Protein AF-A0A820GCW6-F1 (afdb_monomer)

Nearest PDB structures (foldseek):
  2ap3-assembly1_A  TM=2.861E-01  e=2.686E+00  Staphylococcus aureus subsp. aureus MW2

pLDDT: mean 88.65, st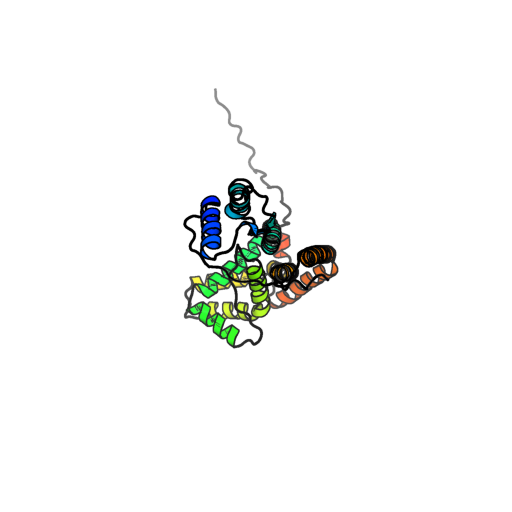d 11.49, range [42.69, 97.88]

Secondary structure (DSSP, 8-state):
-----------------S-S-HHHHHHHHHHHHHHTT--GGG--EEEE-S-HHHH-TTTSHHHHHHHHHTS--EEEE-HHHHHHHHHHHHHTT-HHHHHHHHHHHHHHHHHHT-HHHHHHHHHHHHT-SSPPPP----SS-HHHHHHHHHHHHHTHHHHHHHHHHHHH-TTS-HHHHHHHHHHHHHHSSHHHHHHHHHHHHHHHHHHHHHHHHT-TT--HHHHHHHHHHHHHHHHHHHT-HHHHHHHHHHHHHHHGGGT--TTHHHHHHT----------SS---------

Organism: NCBI:txid392033

Structure (mmCIF, N/CA/C/O backbone):
data_AF-A0A820GCW6-F1
#
_entry.id   AF-A0A820GCW6-F1
#
loop_
_atom_site.group_PDB
_atom_site.id
_atom_site.type_symbol
_atom_site.label_atom_id
_atom_site.label_alt_id
_atom_site.label_comp_id
_atom_site.label_asym_id
_atom_site.label_entity_id
_atom_site.label_seq_id
_atom_site.pdbx_PDB_ins_code
_atom_site.Cartn_x
_atom_site.Cartn_y
_atom_site.Cartn_z
_atom_site.occupancy
_atom_site.B_iso_or_equiv
_atom_site.auth_seq_id
_atom_site.auth_comp_id
_atom_site.auth_asym_id
_atom_site.auth_atom_id
_atom_site.pdbx_PDB_model_num
ATOM 1 N N . PRO A 1 1 ? -40.639 -7.421 20.959 1.00 42.69 1 PRO A N 1
ATOM 2 C CA . PRO A 1 1 ? -40.433 -6.950 19.572 1.00 42.69 1 PRO A CA 1
ATOM 3 C C . PRO A 1 1 ? -39.219 -6.018 19.513 1.00 42.69 1 PRO A C 1
ATOM 5 O O . PRO A 1 1 ? -39.324 -4.842 19.843 1.00 42.69 1 PRO A O 1
ATOM 8 N N . TRP A 1 2 ? -38.052 -6.566 19.176 1.00 51.91 2 TRP A N 1
ATOM 9 C CA . TRP A 1 2 ? -36.885 -5.753 18.853 1.00 51.91 2 TRP A CA 1
ATOM 10 C C . TRP A 1 2 ? -37.182 -5.088 17.513 1.00 51.91 2 TRP A C 1
ATOM 12 O O . TRP A 1 2 ? -37.104 -5.727 16.468 1.00 51.91 2 TRP A O 1
ATOM 22 N N . THR A 1 3 ? -37.646 -3.841 17.547 1.00 53.06 3 THR A N 1
ATOM 23 C CA . THR A 1 3 ? -37.684 -2.988 16.359 1.00 53.06 3 THR A CA 1
ATOM 24 C C . THR A 1 3 ? -36.312 -3.056 15.706 1.00 53.06 3 THR A C 1
ATOM 26 O O . THR A 1 3 ? -35.317 -2.804 16.384 1.00 53.06 3 THR A O 1
ATOM 29 N N . LEU A 1 4 ? -36.269 -3.438 14.426 1.00 61.84 4 LEU A N 1
ATOM 30 C CA . LEU A 1 4 ? -35.076 -3.359 13.588 1.00 61.84 4 LEU A CA 1
ATOM 31 C C . LEU A 1 4 ? -34.489 -1.953 13.751 1.00 61.84 4 LEU A C 1
ATOM 33 O O . LEU A 1 4 ? -35.055 -0.978 13.261 1.00 61.84 4 LEU A O 1
ATOM 37 N N . LEU A 1 5 ? -33.408 -1.846 14.524 1.00 71.81 5 LEU A N 1
ATOM 38 C CA . LEU A 1 5 ? -32.667 -0.605 14.675 1.00 71.81 5 LEU A CA 1
ATOM 39 C C . LEU A 1 5 ? -32.090 -0.279 13.301 1.00 71.81 5 LEU A C 1
ATOM 41 O O . LEU A 1 5 ? -31.233 -1.001 12.797 1.00 71.81 5 LEU A O 1
ATOM 45 N N . GLN A 1 6 ? -32.591 0.785 12.683 1.00 79.62 6 GLN A N 1
ATOM 46 C CA . GLN A 1 6 ? -32.011 1.304 11.456 1.00 79.62 6 GLN A CA 1
ATOM 47 C C . GLN A 1 6 ? -30.717 2.035 11.823 1.00 79.62 6 GLN A C 1
ATOM 49 O O . GLN A 1 6 ? -30.742 3.070 12.493 1.00 79.62 6 GLN A O 1
ATOM 54 N N . ILE A 1 7 ? -29.585 1.449 11.438 1.00 80.94 7 ILE A N 1
ATOM 55 C CA . ILE A 1 7 ? -28.260 2.034 11.641 1.00 80.94 7 ILE A CA 1
ATOM 56 C C . ILE A 1 7 ? -28.045 3.086 10.554 1.00 80.94 7 ILE A C 1
ATOM 58 O O . ILE A 1 7 ? -28.140 2.788 9.367 1.00 80.94 7 ILE A O 1
ATOM 62 N N . GLU A 1 8 ? -27.752 4.315 10.969 1.00 86.81 8 GLU A N 1
ATOM 63 C CA . GLU A 1 8 ? -27.553 5.458 10.080 1.00 86.81 8 GLU A CA 1
ATOM 64 C C . GLU A 1 8 ? -26.206 6.116 10.380 1.00 86.81 8 GLU A C 1
ATOM 66 O O . GLU A 1 8 ? -25.931 6.506 11.516 1.00 86.81 8 GLU A O 1
ATOM 71 N N . GLU A 1 9 ? -25.383 6.290 9.349 1.00 88.38 9 GLU A N 1
ATOM 72 C CA . GLU A 1 9 ? -24.131 7.042 9.430 1.00 88.38 9 GLU A CA 1
ATOM 73 C C . GLU A 1 9 ? -24.351 8.455 8.875 1.00 88.38 9 GLU A C 1
ATOM 75 O O . GLU A 1 9 ? -24.815 8.627 7.745 1.00 88.38 9 GLU A O 1
ATOM 80 N N . ARG A 1 10 ? -24.023 9.491 9.659 1.00 90.81 10 ARG A N 1
ATOM 81 C CA . ARG A 1 10 ? -24.201 10.895 9.254 1.00 90.81 10 ARG A CA 1
ATOM 82 C C . ARG A 1 10 ? -22.967 11.723 9.573 1.00 90.81 10 ARG A C 1
ATOM 84 O O . ARG A 1 10 ? -22.533 11.787 10.721 1.00 90.81 10 ARG A O 1
ATOM 91 N N . LEU A 1 11 ? -22.463 12.440 8.570 1.00 93.56 11 LEU A N 1
ATOM 92 C CA . LEU A 1 11 ? -21.435 13.456 8.780 1.00 93.56 11 LEU A CA 1
ATOM 93 C C . LEU A 1 11 ? -22.021 14.616 9.598 1.00 93.56 11 LEU A C 1
ATOM 95 O O . LEU A 1 11 ? -22.886 15.349 9.122 1.00 93.56 11 LEU A O 1
ATOM 99 N N . LEU A 1 12 ? -21.537 14.797 10.828 1.00 93.19 12 LEU A N 1
ATOM 100 C CA . LEU A 1 12 ? -22.010 15.864 11.717 1.00 93.19 12 LEU A CA 1
ATOM 101 C C . LEU A 1 12 ? -21.350 17.216 11.416 1.00 93.19 12 LEU A C 1
ATOM 103 O O . LEU A 1 12 ? -22.014 18.261 11.420 1.00 93.19 12 LEU A O 1
ATOM 107 N N . SER A 1 13 ? -20.038 17.203 11.182 1.00 94.19 13 SER A N 1
ATOM 108 C CA . SER A 1 13 ? -19.238 18.396 10.902 1.00 94.19 13 SER A CA 1
ATOM 109 C C . SER A 1 13 ? -17.821 18.038 10.472 1.00 94.19 13 SER A C 1
ATOM 111 O O . SER A 1 13 ? -17.248 17.078 10.982 1.00 94.19 13 SER A O 1
ATOM 113 N N . VAL A 1 14 ? -17.221 18.906 9.665 1.00 95.94 14 VAL A N 1
ATOM 114 C CA . VAL A 1 14 ? -15.765 19.029 9.532 1.00 95.94 14 VAL A CA 1
ATOM 115 C C . VAL A 1 14 ? -15.356 20.277 10.314 1.00 95.94 14 VAL A C 1
ATOM 117 O O . VAL A 1 14 ? -16.019 21.309 10.200 1.00 95.94 14 VAL A O 1
ATOM 120 N N . GLN A 1 15 ? -14.346 20.178 11.175 1.00 93.12 15 GLN A N 1
ATOM 121 C CA . GLN A 1 15 ? -13.864 21.290 11.999 1.00 93.12 15 GLN A CA 1
ATOM 122 C C . GLN A 1 15 ? -12.354 21.426 11.832 1.00 93.12 15 GLN A C 1
ATOM 124 O O . GLN A 1 15 ? -11.645 20.425 11.749 1.00 93.12 15 GLN A O 1
ATOM 129 N N . GLU A 1 16 ? -11.872 22.663 11.816 1.00 94.50 16 GLU A N 1
ATOM 130 C CA . GLU A 1 16 ? -10.445 22.945 11.924 1.00 94.50 16 GLU A CA 1
ATOM 131 C C . GLU A 1 16 ? -9.989 22.706 13.369 1.00 94.50 16 GLU A C 1
ATOM 133 O O . GLU A 1 16 ? -10.642 23.152 14.318 1.00 94.50 16 GLU A O 1
ATOM 138 N N . LEU A 1 17 ? -8.894 21.963 13.539 1.00 92.38 17 LEU A N 1
ATOM 139 C CA . LEU A 1 17 ? -8.356 21.664 14.861 1.00 92.38 17 LEU A CA 1
ATOM 140 C C . LEU A 1 17 ? -7.488 22.832 15.355 1.00 92.38 17 LEU A C 1
ATOM 142 O O . LEU A 1 17 ? -6.573 23.238 14.642 1.00 92.38 17 LEU A O 1
ATOM 146 N N . PRO A 1 18 ? -7.698 23.327 16.588 1.00 85.19 18 PRO A N 1
ATOM 147 C CA . PRO A 1 18 ? -6.870 24.388 17.161 1.00 85.19 18 PRO A CA 1
ATOM 148 C C . PRO A 1 18 ? -5.456 23.903 17.515 1.00 85.19 18 PRO A C 1
ATOM 150 O O . PRO A 1 18 ? -4.522 24.697 17.571 1.00 85.19 18 PRO A O 1
ATOM 153 N N . SER A 1 19 ? -5.286 22.602 17.769 1.00 92.56 19 SER A N 1
ATOM 154 C CA . SER A 1 19 ? -3.996 21.961 18.021 1.00 92.56 19 SER A CA 1
ATOM 155 C C . SER A 1 19 ? -4.099 20.442 17.794 1.00 92.56 19 SER A C 1
ATOM 157 O O . SER A 1 19 ? -5.185 19.897 17.586 1.00 92.56 19 SER A O 1
ATOM 159 N N . LYS A 1 20 ? -2.959 19.739 17.858 1.00 90.31 20 LYS A N 1
ATOM 160 C CA . LYS A 1 20 ? -2.896 18.265 17.818 1.00 90.31 20 LYS A CA 1
ATOM 161 C C . LYS A 1 20 ? -3.033 17.611 19.204 1.00 90.31 20 LYS A C 1
ATOM 163 O O . LYS A 1 20 ? -2.867 16.401 19.310 1.00 90.31 20 LYS A O 1
ATOM 168 N N . VAL A 1 21 ? -3.276 18.378 20.267 1.00 93.75 21 VAL A N 1
ATOM 169 C CA . VAL A 1 21 ? -3.346 17.872 21.646 1.00 93.75 21 VAL A CA 1
ATOM 170 C C . VAL A 1 21 ? -4.723 17.258 21.907 1.00 93.75 21 VAL A C 1
ATOM 172 O O . VAL A 1 21 ? -5.745 17.886 21.639 1.00 93.75 21 VAL A O 1
ATOM 175 N N . GLY A 1 22 ? -4.765 16.048 22.476 1.00 92.69 22 GLY A N 1
ATOM 176 C CA . GLY A 1 22 ? -6.019 15.312 22.700 1.00 92.69 22 GLY A CA 1
ATOM 177 C C . GLY A 1 22 ? -7.062 16.077 23.527 1.00 92.69 22 GLY A C 1
ATOM 178 O O . GLY A 1 22 ? -8.256 15.988 23.244 1.00 92.69 22 GLY A O 1
ATOM 179 N N . GLN A 1 23 ? -6.627 16.898 24.490 1.00 94.69 23 GLN A N 1
ATOM 180 C CA . GLN A 1 23 ? -7.516 17.752 25.285 1.00 94.69 23 GLN A CA 1
ATOM 181 C C . GLN A 1 23 ? -8.233 18.811 24.436 1.00 94.69 23 GLN A C 1
ATOM 183 O O . GLN A 1 23 ? -9.444 18.981 24.572 1.00 94.69 23 GLN A O 1
ATOM 188 N N . ASP A 1 24 ? -7.519 19.486 23.537 1.00 95.00 24 ASP A N 1
ATOM 189 C CA . ASP A 1 24 ? -8.106 20.526 22.686 1.00 95.00 24 ASP A CA 1
ATOM 190 C C . ASP A 1 24 ? -9.086 19.922 21.673 1.00 95.00 24 ASP A C 1
ATOM 192 O O . ASP A 1 24 ? -10.167 20.468 21.436 1.00 95.00 24 ASP A O 1
ATOM 196 N N . ILE A 1 25 ? -8.743 18.748 21.128 1.00 95.94 25 ILE A N 1
ATOM 197 C CA . ILE A 1 25 ? -9.620 17.979 20.238 1.00 95.94 25 ILE A CA 1
ATOM 198 C C . ILE A 1 25 ? -10.889 17.539 20.988 1.00 95.94 25 ILE A C 1
ATOM 200 O O . ILE A 1 25 ? -11.992 17.693 20.464 1.00 95.94 25 ILE A O 1
ATOM 204 N N . CYS A 1 26 ? -10.759 17.051 22.227 1.00 95.50 26 CYS A N 1
ATOM 205 C CA . CYS A 1 26 ? -11.893 16.679 23.078 1.00 95.50 26 CYS A CA 1
ATOM 206 C C . CYS A 1 26 ? -12.837 17.868 23.324 1.00 95.50 26 CYS A C 1
ATOM 208 O O . CYS A 1 26 ? -14.042 17.765 23.085 1.00 95.50 26 CYS A O 1
ATOM 210 N N . LEU A 1 27 ? -12.301 19.023 23.733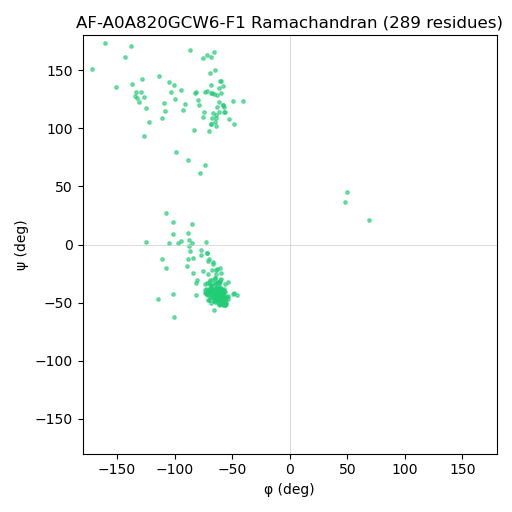 1.00 96.06 27 LEU A N 1
ATOM 211 C CA . LEU A 1 27 ? -13.109 20.220 23.984 1.00 96.06 27 LEU A CA 1
ATOM 212 C C . LEU A 1 27 ? -13.843 20.688 22.721 1.00 96.06 27 LEU A C 1
ATOM 214 O O . LEU A 1 27 ? -15.022 21.050 22.784 1.00 96.06 27 LEU A O 1
ATOM 218 N N . LEU A 1 28 ? -13.178 20.647 21.563 1.00 96.38 28 LEU A N 1
ATOM 219 C CA . LEU A 1 28 ? -13.804 20.968 20.284 1.00 96.38 28 LEU A CA 1
ATOM 220 C C . LEU A 1 28 ? -14.921 19.977 19.927 1.00 96.38 28 LEU A C 1
ATOM 222 O O . LEU A 1 28 ? -15.983 20.407 19.471 1.00 96.38 28 LEU A O 1
ATOM 226 N N . LEU A 1 29 ? -14.711 18.677 20.152 1.00 95.62 29 LEU A N 1
ATOM 227 C CA . LEU A 1 29 ? -15.706 17.632 19.913 1.00 95.62 29 LEU A CA 1
ATOM 228 C C . LEU A 1 29 ? -16.960 17.855 20.768 1.00 95.62 29 LEU A C 1
ATOM 230 O O . LEU A 1 29 ? -18.062 17.935 20.224 1.00 95.62 29 LEU A O 1
ATOM 234 N N . LEU A 1 30 ? -16.803 18.054 22.078 1.00 95.81 30 LEU A N 1
ATOM 235 C CA . LEU A 1 30 ? -17.927 18.285 22.992 1.00 95.81 30 LEU A CA 1
ATOM 236 C C . LEU A 1 30 ? -18.688 19.573 22.653 1.00 95.81 30 LEU A C 1
ATOM 238 O O . LEU A 1 30 ? -19.917 19.572 22.570 1.00 95.81 30 LEU A O 1
ATOM 242 N N . LYS A 1 31 ? -17.965 20.659 22.351 1.00 96.06 31 LYS A N 1
ATOM 243 C CA . LYS A 1 31 ? -18.564 21.923 21.897 1.00 96.06 31 LYS A CA 1
ATOM 244 C C . LYS A 1 31 ? -19.331 21.749 20.586 1.00 96.06 31 LYS A C 1
ATOM 246 O O . LYS A 1 31 ? -20.375 22.367 20.386 1.00 96.06 31 LYS A O 1
ATOM 251 N N . THR A 1 32 ? -18.828 20.914 19.683 1.00 96.25 32 THR A N 1
ATOM 252 C CA . THR A 1 32 ? -19.482 20.618 18.405 1.00 96.25 32 THR A CA 1
ATOM 253 C C . THR A 1 32 ? -20.773 19.832 18.608 1.00 96.25 32 THR A C 1
ATOM 255 O O . THR A 1 32 ? -21.795 20.216 18.040 1.00 96.25 32 THR A O 1
ATOM 258 N N . LEU A 1 33 ? -20.768 18.803 19.462 1.00 95.88 33 LEU A N 1
ATOM 259 C CA . LEU A 1 33 ? -21.980 18.061 19.829 1.00 95.88 33 LEU A CA 1
ATOM 260 C C . LEU A 1 33 ? -23.033 18.991 20.442 1.00 95.88 33 LEU A C 1
ATOM 262 O O . LEU A 1 33 ? -24.182 18.990 19.997 1.00 95.88 33 LEU A O 1
ATOM 266 N N . GLN A 1 34 ? -22.621 19.865 21.365 1.00 95.81 34 GLN A N 1
ATOM 267 C CA . GLN A 1 34 ? -23.500 20.862 21.976 1.00 95.81 34 GLN A CA 1
ATOM 268 C C . GLN A 1 34 ? -24.119 21.806 20.932 1.00 95.81 34 GLN A C 1
ATOM 270 O O . GLN A 1 34 ? -25.334 21.985 20.915 1.00 95.81 34 GLN A O 1
ATOM 275 N N . ARG A 1 35 ? -23.317 22.372 20.015 1.00 96.50 35 ARG A N 1
ATOM 276 C CA . ARG A 1 35 ? -23.813 23.241 18.924 1.00 96.50 35 ARG A CA 1
ATOM 277 C C . ARG A 1 35 ? -24.794 22.527 17.994 1.00 96.50 35 ARG A C 1
ATOM 279 O O . ARG A 1 35 ? -25.660 23.172 17.414 1.00 96.50 35 ARG A O 1
ATOM 286 N N . LYS A 1 36 ? -24.641 21.213 17.818 1.00 95.31 36 LYS A N 1
ATOM 287 C CA . LYS A 1 36 ? -25.534 20.375 17.005 1.00 95.31 36 LYS A CA 1
ATOM 288 C C . LYS A 1 36 ? -26.761 19.881 17.779 1.00 95.31 36 LYS A C 1
ATOM 290 O O . LYS A 1 36 ? -27.569 19.161 17.204 1.00 95.31 36 LYS A O 1
ATOM 295 N N . GLY A 1 37 ? -26.908 20.255 19.052 1.00 95.56 37 GLY A N 1
ATOM 296 C CA . GLY A 1 37 ? -28.016 19.816 19.902 1.00 95.56 37 GLY A CA 1
ATOM 297 C C . GLY A 1 37 ? -27.965 18.327 20.256 1.00 95.56 37 GLY A C 1
ATOM 298 O O . GLY A 1 37 ? -28.990 17.741 20.598 1.00 95.56 37 GLY A O 1
ATOM 299 N N . ILE A 1 38 ? -26.793 17.693 20.158 1.00 94.75 38 ILE A N 1
ATOM 300 C CA . ILE A 1 38 ? -26.602 16.279 20.486 1.00 94.75 38 ILE A CA 1
ATOM 301 C C . ILE A 1 38 ? -26.165 16.183 21.945 1.00 94.75 38 ILE A C 1
ATOM 303 O O . ILE A 1 38 ? -25.092 16.651 22.320 1.00 94.75 38 ILE A O 1
ATOM 307 N N . SER A 1 39 ? -27.005 15.562 22.772 1.00 95.44 39 SER A N 1
ATOM 308 C CA . SER A 1 39 ? -26.686 15.312 24.179 1.00 95.44 39 SER A CA 1
ATOM 309 C C . SER A 1 39 ? -25.550 14.294 24.312 1.00 95.44 39 SER A C 1
ATOM 311 O O . SER A 1 39 ? -25.616 13.200 23.749 1.00 95.44 39 SER A O 1
ATOM 313 N N . THR A 1 40 ? -24.542 14.635 25.113 1.00 94.62 40 THR A N 1
ATOM 314 C CA . THR A 1 40 ? -23.412 13.763 25.464 1.00 94.62 40 THR A CA 1
ATOM 315 C C . THR A 1 40 ? -23.826 12.560 26.312 1.00 94.62 40 THR A C 1
ATOM 317 O O . THR A 1 40 ? -23.104 11.569 26.345 1.00 94.62 40 THR A O 1
ATOM 320 N N . GLU A 1 41 ? -25.012 12.578 26.927 1.00 93.94 41 GLU A N 1
ATOM 321 C CA . GLU A 1 41 ? -25.576 11.415 27.634 1.00 93.94 41 GLU A CA 1
ATOM 322 C C . GLU A 1 41 ? -25.852 10.239 26.692 1.00 93.94 41 GLU A C 1
ATOM 324 O O . GLU A 1 41 ? -25.826 9.082 27.097 1.00 93.94 41 GLU A O 1
ATOM 329 N N . LYS A 1 42 ? -26.073 10.526 25.404 1.00 91.81 42 LYS A N 1
ATOM 330 C CA . LYS A 1 42 ? -26.294 9.512 24.366 1.00 91.81 42 LYS A CA 1
ATOM 331 C C . LYS A 1 42 ? -24.994 8.998 23.742 1.00 91.81 42 LYS A C 1
ATOM 333 O O . LYS A 1 42 ? -25.048 8.156 22.850 1.00 91.81 42 LYS A O 1
ATOM 338 N N . LEU A 1 43 ? -23.834 9.508 24.161 1.00 94.19 43 LEU A N 1
ATOM 339 C CA . LEU A 1 43 ? -22.544 9.052 23.651 1.00 94.19 43 LEU A CA 1
ATOM 340 C C . LEU A 1 43 ? -22.219 7.680 24.253 1.00 94.19 43 LEU A C 1
ATOM 342 O O . LEU A 1 43 ? -22.031 7.570 25.458 1.00 94.19 43 LEU A O 1
ATOM 346 N N . VAL A 1 44 ? -22.171 6.630 23.440 1.00 93.00 44 VAL A N 1
ATOM 347 C CA . VAL A 1 44 ? -21.933 5.259 23.937 1.00 93.00 44 VAL A CA 1
ATOM 348 C C . VAL A 1 44 ? -20.490 4.824 23.708 1.00 93.00 44 VAL A C 1
ATOM 350 O O . VAL A 1 44 ? -19.863 4.242 24.590 1.00 93.00 44 VAL A O 1
ATOM 353 N N . ALA A 1 45 ? -19.960 5.135 22.529 1.00 93.94 45 ALA A N 1
ATOM 354 C CA . ALA A 1 45 ? -18.634 4.732 22.105 1.00 93.94 45 ALA A CA 1
ATOM 355 C C . ALA A 1 45 ? -17.957 5.838 21.291 1.00 93.94 45 ALA A C 1
ATOM 357 O O . ALA A 1 45 ? -18.608 6.745 20.767 1.00 93.94 45 ALA A O 1
ATOM 358 N N . GLN A 1 46 ? -16.641 5.727 21.186 1.00 93.56 46 GLN A N 1
ATOM 359 C CA . GLN A 1 46 ? -15.756 6.595 20.430 1.00 93.56 46 GLN A CA 1
ATOM 360 C C . GLN A 1 46 ? -14.793 5.730 19.614 1.00 93.56 46 GLN A C 1
ATOM 362 O O . GLN A 1 46 ? -14.192 4.796 20.144 1.00 93.56 46 GLN A O 1
ATOM 367 N N . CYS A 1 47 ? -14.656 6.034 18.324 1.00 91.88 47 CYS A N 1
ATOM 368 C CA . CYS A 1 47 ? -13.858 5.233 17.400 1.00 91.88 47 CYS A CA 1
ATOM 369 C C . CYS A 1 47 ? -12.821 6.115 16.707 1.00 91.88 47 CYS A C 1
ATOM 371 O O . CYS A 1 47 ? -13.198 7.033 15.976 1.00 91.88 47 CYS A O 1
ATOM 373 N N . TYR A 1 48 ? -11.533 5.836 16.918 1.00 90.44 48 TYR A N 1
ATOM 374 C CA . TYR A 1 48 ? -10.429 6.616 16.352 1.00 90.44 48 TYR A CA 1
ATOM 375 C C . TYR A 1 48 ? -9.299 5.722 15.834 1.00 90.44 48 TYR A C 1
ATOM 377 O O . TYR A 1 48 ? -9.281 4.510 16.066 1.00 90.44 48 TYR A O 1
ATOM 385 N N . ASP A 1 49 ? -8.341 6.323 15.126 1.00 86.25 49 ASP A N 1
ATOM 386 C CA . ASP A 1 49 ? -7.044 5.685 14.920 1.00 86.25 49 ASP A CA 1
ATOM 387 C C . ASP A 1 49 ? -6.278 5.536 16.249 1.00 86.25 49 ASP A C 1
ATOM 389 O O . ASP A 1 49 ? -6.613 6.132 17.277 1.00 86.25 49 ASP A O 1
ATOM 393 N N . ASN A 1 50 ? -5.235 4.709 16.226 1.00 85.19 50 ASN A N 1
ATOM 394 C CA . ASN A 1 50 ? -4.403 4.449 17.398 1.00 85.19 50 ASN A CA 1
ATOM 395 C C . ASN A 1 50 ? -3.289 5.489 17.578 1.00 85.19 50 ASN A C 1
ATOM 397 O O . ASN A 1 50 ? -2.333 5.248 18.319 1.00 85.19 50 ASN A O 1
ATOM 401 N N . ALA A 1 51 ? -3.396 6.660 16.937 1.00 88.25 51 ALA A N 1
ATOM 402 C CA . ALA A 1 51 ? -2.426 7.718 17.152 1.00 88.25 51 ALA A CA 1
ATOM 403 C C . ALA A 1 51 ? -2.438 8.133 18.635 1.00 88.25 51 ALA A C 1
ATOM 405 O O . ALA A 1 51 ? -3.517 8.257 19.225 1.00 88.25 51 ALA A O 1
ATOM 406 N N . PRO A 1 52 ? -1.278 8.427 19.253 1.00 90.50 52 PRO A N 1
ATOM 407 C CA . PRO A 1 52 ? -1.202 8.748 20.682 1.00 90.50 52 PRO A CA 1
ATOM 408 C C . PRO A 1 52 ? -2.134 9.884 21.129 1.00 90.50 52 PRO A C 1
ATOM 410 O O . PRO A 1 52 ? -2.647 9.871 22.247 1.00 90.50 52 PRO A O 1
ATOM 413 N N . ASN A 1 53 ? -2.388 10.850 20.245 1.00 93.31 53 ASN A N 1
ATOM 414 C CA . ASN A 1 53 ? -3.265 11.986 20.526 1.00 93.31 53 ASN A CA 1
ATOM 415 C C . ASN A 1 53 ? -4.755 11.620 20.501 1.00 93.31 53 ASN A C 1
ATOM 417 O O . ASN A 1 53 ? -5.547 12.312 21.132 1.00 93.31 53 ASN A O 1
ATOM 421 N N . MET A 1 54 ? -5.139 10.540 19.817 1.00 93.12 54 MET A N 1
ATOM 422 C CA . MET A 1 54 ? -6.520 10.065 19.715 1.00 93.12 54 MET A CA 1
ATOM 423 C C . MET A 1 54 ? -6.759 8.901 20.683 1.00 93.12 54 MET A C 1
ATOM 425 O O . MET A 1 54 ? -7.515 9.033 21.646 1.00 93.12 54 MET A O 1
ATOM 429 N N . GLY A 1 55 ? -6.034 7.802 20.471 1.00 91.12 55 GLY A N 1
ATOM 430 C CA . GLY A 1 55 ? -6.124 6.540 21.203 1.00 91.12 55 GLY A CA 1
ATOM 431 C C . GLY A 1 55 ? -5.234 6.443 22.447 1.00 91.12 55 GLY A C 1
ATOM 432 O O . GLY A 1 55 ? -5.094 5.364 23.011 1.00 91.12 55 GLY A O 1
ATOM 433 N N . GLY A 1 56 ? -4.600 7.521 22.914 1.00 92.94 56 GLY A N 1
ATOM 434 C CA . GLY A 1 56 ? -3.774 7.485 24.129 1.00 92.94 56 GLY A CA 1
ATOM 435 C C . GLY A 1 56 ? -4.591 7.362 25.423 1.00 92.94 56 GLY A C 1
ATOM 436 O O . GLY A 1 56 ? -5.514 8.140 25.651 1.00 92.94 56 GLY A O 1
ATOM 437 N N . ILE A 1 57 ? -4.201 6.447 26.318 1.00 92.31 57 ILE A N 1
ATOM 438 C CA . ILE A 1 57 ? -4.927 6.150 27.575 1.00 92.31 57 ILE A CA 1
ATOM 439 C C . ILE A 1 57 ? -4.838 7.245 28.654 1.00 92.31 57 ILE A C 1
ATOM 441 O O . ILE A 1 57 ? -5.587 7.217 29.624 1.00 92.31 57 ILE A O 1
ATOM 445 N N . HIS A 1 58 ? -3.919 8.206 28.511 1.00 90.38 58 HIS A N 1
ATOM 446 C CA . HIS A 1 58 ? -3.705 9.266 29.509 1.00 90.38 58 HIS A CA 1
ATOM 447 C C . HIS A 1 58 ? -4.066 10.659 28.995 1.00 90.38 58 HIS A C 1
ATOM 449 O O . HIS A 1 58 ? -4.718 11.431 29.691 1.00 90.38 58 HIS A O 1
ATOM 455 N N . LYS A 1 59 ? -3.604 10.997 27.787 1.00 93.25 59 LYS A N 1
ATOM 456 C CA . LYS A 1 59 ? -3.740 12.336 27.183 1.00 93.25 59 LYS A CA 1
ATOM 457 C C . LYS A 1 59 ? -4.407 12.312 25.806 1.00 93.25 59 LYS A C 1
ATOM 459 O O . LYS A 1 59 ? -4.489 13.352 25.156 1.00 93.25 59 LYS A O 1
ATOM 464 N N . GLY A 1 60 ? -4.824 11.133 25.346 1.00 94.50 60 GLY A N 1
ATOM 465 C CA . GLY A 1 60 ? -5.541 11.002 2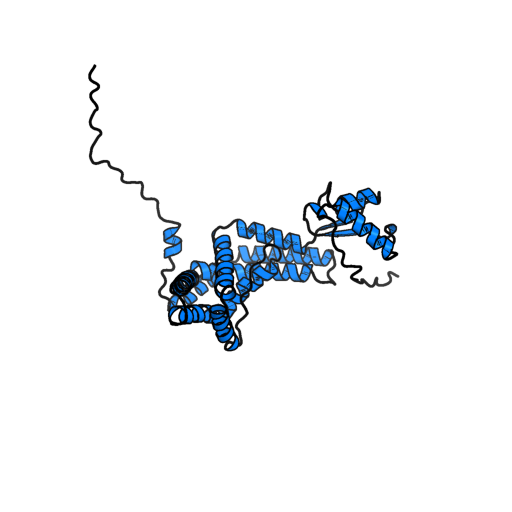4.088 1.00 94.50 60 GLY A CA 1
ATOM 466 C C . GLY A 1 60 ? -6.986 11.464 24.229 1.00 94.50 60 GLY A C 1
ATOM 467 O O . GLY A 1 60 ? -7.525 11.497 25.339 1.00 94.50 60 GLY A O 1
ATOM 468 N N . VAL A 1 61 ? -7.627 11.773 23.100 1.00 95.62 61 VAL A N 1
ATOM 469 C CA . VAL A 1 61 ? -9.061 12.101 23.045 1.00 95.62 61 VAL A CA 1
ATOM 470 C C . VAL A 1 61 ? -9.883 11.071 23.812 1.00 95.62 61 VAL A C 1
ATOM 472 O O . VAL A 1 61 ? -10.739 11.471 24.598 1.00 95.62 61 VAL A O 1
ATOM 475 N N . GLN A 1 62 ? -9.565 9.776 23.674 1.00 95.00 62 GLN A N 1
ATOM 476 C CA . GLN A 1 62 ? -10.322 8.727 24.354 1.00 95.00 62 GLN A CA 1
ATOM 477 C C . GLN A 1 62 ? -10.379 8.891 25.878 1.00 95.00 62 GLN A C 1
ATOM 479 O O . GLN A 1 62 ? -11.449 8.792 26.482 1.00 95.00 62 GLN A O 1
ATOM 484 N N . ALA A 1 63 ? -9.243 9.215 26.496 1.00 95.06 63 ALA A N 1
ATOM 485 C CA . ALA A 1 63 ? -9.138 9.424 27.930 1.00 95.06 63 ALA A CA 1
ATOM 486 C C . ALA A 1 63 ? -9.776 10.759 28.325 1.00 95.06 63 ALA A C 1
ATOM 488 O O . ALA A 1 63 ? -10.505 10.838 29.311 1.00 95.06 63 ALA A O 1
ATOM 489 N N . CYS A 1 64 ? -9.545 11.808 27.530 1.00 96.00 64 CYS A N 1
ATOM 490 C CA . CYS A 1 64 ? -10.095 13.133 27.787 1.00 96.00 64 CYS A CA 1
ATOM 491 C C . CYS A 1 64 ? -11.629 13.144 27.765 1.00 96.00 64 CYS A C 1
ATOM 493 O O . CYS A 1 64 ? -12.222 13.773 28.635 1.00 96.00 64 CYS A O 1
ATOM 495 N N . VAL A 1 65 ? -12.273 12.466 26.810 1.00 96.50 65 VAL A N 1
ATOM 496 C CA . VAL A 1 65 ? -13.742 12.396 26.712 1.00 96.50 65 VAL A CA 1
ATOM 497 C C . VAL A 1 65 ? -14.327 11.659 27.917 1.00 96.50 65 VAL A C 1
ATOM 499 O O . VAL A 1 65 ? -15.211 12.195 28.583 1.00 96.50 65 VAL A O 1
ATOM 502 N N . THR A 1 66 ? -13.794 10.477 28.242 1.00 95.19 66 THR A N 1
ATOM 503 C CA . THR A 1 66 ? -14.230 9.678 29.400 1.00 95.19 66 THR A CA 1
ATOM 504 C C . THR A 1 66 ? -14.092 10.453 30.713 1.00 95.19 66 THR A C 1
ATOM 506 O O . THR A 1 66 ? -15.030 10.502 31.509 1.00 95.19 66 THR A O 1
ATOM 509 N N . ASN A 1 67 ? -12.957 11.131 30.913 1.00 95.75 67 ASN A N 1
ATOM 510 C CA . ASN A 1 67 ? -12.711 11.930 32.114 1.00 95.75 67 ASN A CA 1
ATOM 511 C C . ASN A 1 67 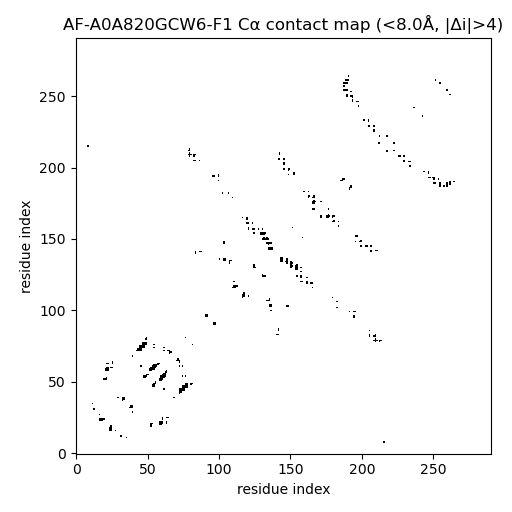? -13.619 13.166 32.186 1.00 95.75 67 ASN A C 1
ATOM 513 O O . ASN A 1 67 ? -14.143 13.476 33.251 1.00 95.75 67 ASN A O 1
ATOM 517 N N . HIS A 1 68 ? -13.824 13.872 31.068 1.00 95.56 68 HIS A N 1
ATOM 518 C CA . HIS A 1 68 ? -14.645 15.086 31.043 1.00 95.56 68 HIS A CA 1
ATOM 519 C C . HIS A 1 68 ? -16.129 14.794 31.293 1.00 95.56 68 HIS A C 1
ATOM 521 O O . HIS A 1 68 ? -16.814 15.594 31.922 1.00 95.56 68 HIS A O 1
ATOM 527 N N . LEU A 1 69 ? -16.625 13.651 30.811 1.00 95.38 69 LEU A N 1
ATOM 528 C CA . LEU A 1 69 ? -18.012 13.228 31.009 1.00 95.38 69 LEU A CA 1
ATOM 529 C C . LEU A 1 69 ? -18.234 12.462 32.320 1.00 95.38 69 LEU A C 1
ATOM 531 O O . LEU A 1 69 ? -19.377 12.140 32.633 1.00 95.38 69 LEU A O 1
ATOM 535 N N . ASN A 1 70 ? -17.167 12.161 33.072 1.00 95.06 70 ASN A N 1
ATOM 536 C CA . ASN A 1 70 ? -17.210 11.348 34.290 1.00 95.06 70 ASN A CA 1
ATOM 537 C C . ASN A 1 70 ? -18.003 10.034 34.106 1.00 95.06 70 ASN A C 1
ATOM 539 O O . ASN A 1 70 ? -18.747 9.594 34.984 1.00 95.06 70 ASN A O 1
ATOM 543 N N . ARG A 1 71 ? -17.879 9.437 32.917 1.00 94.56 71 ARG A N 1
ATOM 544 C CA . ARG A 1 71 ? -18.576 8.222 32.491 1.00 94.56 71 ARG A CA 1
ATOM 545 C C . ARG A 1 71 ? -17.707 7.493 31.485 1.00 94.56 71 ARG A C 1
ATOM 547 O O . ARG A 1 71 ? -17.171 8.114 30.571 1.00 94.56 71 ARG A O 1
ATOM 554 N N . GLU A 1 72 ? -17.601 6.178 31.632 1.00 92.69 72 GLU A N 1
ATOM 555 C CA . GLU A 1 72 ? -16.854 5.354 30.688 1.00 92.69 72 GLU A CA 1
ATOM 556 C C . GLU A 1 72 ? -17.494 5.408 29.294 1.00 92.69 72 GLU A C 1
ATOM 558 O O . GLU A 1 72 ? -18.653 5.026 29.108 1.00 92.69 72 GLU A O 1
ATOM 563 N N . ILE A 1 73 ? -16.734 5.913 28.318 1.00 95.88 73 ILE A N 1
ATOM 564 C CA . ILE A 1 73 ? -17.098 5.911 26.901 1.00 95.88 73 ILE A CA 1
ATOM 565 C C . ILE A 1 73 ? -16.207 4.896 26.195 1.00 95.88 73 ILE A C 1
ATOM 567 O O . ILE A 1 73 ? -14.990 5.087 26.107 1.00 95.88 73 ILE A O 1
ATOM 571 N N . LEU A 1 74 ? -16.818 3.830 25.675 1.00 93.81 74 LEU A N 1
ATOM 572 C CA . LEU A 1 74 ? -16.096 2.714 25.066 1.00 93.81 74 LEU A CA 1
ATOM 573 C C . LEU A 1 74 ? -15.229 3.199 23.905 1.00 93.81 74 LEU A C 1
ATOM 575 O O . LEU A 1 74 ? -15.745 3.742 22.930 1.00 93.81 74 LEU A O 1
ATOM 579 N N . HIS A 1 75 ? -13.920 2.988 23.992 1.00 92.69 75 HIS A N 1
ATOM 580 C CA . HIS A 1 75 ? -13.011 3.269 22.890 1.00 92.69 75 HIS A CA 1
ATOM 581 C C . HIS A 1 75 ? -12.846 2.033 22.005 1.00 92.69 75 HIS A C 1
ATOM 583 O O . HIS A 1 75 ? -12.393 0.986 22.466 1.00 92.69 75 HIS A O 1
ATOM 589 N N . ILE A 1 76 ? -13.196 2.170 20.727 1.00 91.00 76 ILE A N 1
ATOM 590 C CA . ILE A 1 76 ? -13.050 1.122 19.718 1.00 91.00 76 ILE A CA 1
ATOM 591 C C . ILE A 1 76 ? -11.955 1.564 18.738 1.00 91.00 76 ILE A C 1
ATOM 593 O O . ILE A 1 76 ? -12.172 2.495 17.958 1.00 91.00 76 ILE A O 1
ATOM 597 N N . PRO A 1 77 ? -10.772 0.930 18.748 1.00 89.50 77 PRO A N 1
ATOM 598 C CA . PRO A 1 77 ? -9.699 1.306 17.840 1.00 89.50 77 PRO A CA 1
ATOM 599 C C . PRO A 1 77 ? -10.052 0.943 16.394 1.00 89.50 77 PRO A C 1
ATOM 601 O O . PRO A 1 77 ? -10.712 -0.063 16.124 1.00 89.50 77 PRO A O 1
ATOM 604 N N . CYS A 1 78 ? -9.570 1.737 15.443 1.00 89.50 78 CYS A N 1
ATOM 605 C CA . CYS A 1 78 ? -9.801 1.503 14.023 1.00 89.50 78 CYS A CA 1
ATOM 606 C C . CYS A 1 78 ? -9.151 0.187 13.554 1.00 89.50 78 CYS A C 1
ATOM 608 O O . CYS A 1 78 ? -7.929 0.092 13.414 1.00 89.50 78 CYS A O 1
ATOM 610 N N . GLY A 1 79 ? -9.980 -0.821 13.259 1.00 88.31 79 GLY A N 1
ATOM 611 C CA . GLY A 1 79 ? -9.526 -2.128 12.773 1.00 88.31 79 GLY A CA 1
ATOM 612 C C . GLY A 1 79 ? -8.725 -2.035 11.473 1.00 88.31 79 GLY A C 1
ATOM 613 O O . GLY A 1 79 ? -7.678 -2.665 11.362 1.00 88.31 79 GLY A O 1
ATOM 614 N N . ALA A 1 80 ? -9.165 -1.191 10.535 1.00 88.31 80 ALA A N 1
ATOM 615 C CA . ALA A 1 80 ? -8.478 -0.960 9.262 1.00 88.31 80 ALA A CA 1
ATOM 616 C C . ALA A 1 80 ? -7.095 -0.304 9.436 1.00 88.31 80 ALA A C 1
ATOM 618 O O . ALA A 1 80 ? -6.164 -0.574 8.682 1.00 88.31 80 ALA A O 1
ATOM 619 N N . HIS A 1 81 ? -6.937 0.564 10.439 1.00 86.56 81 HIS A N 1
ATOM 620 C CA . HIS A 1 81 ? -5.634 1.145 10.755 1.00 86.56 81 HIS A CA 1
ATOM 621 C C . HIS A 1 81 ? -4.707 0.100 11.387 1.00 86.56 81 HIS A C 1
ATOM 623 O O . HIS A 1 81 ? -3.549 -0.009 10.998 1.00 86.56 81 HIS A O 1
ATOM 629 N N . ASN A 1 82 ? -5.230 -0.728 12.295 1.00 88.19 82 ASN A N 1
ATOM 630 C CA . ASN A 1 82 ? -4.461 -1.801 12.927 1.00 88.19 82 ASN A CA 1
ATOM 631 C C . ASN A 1 82 ? -4.007 -2.873 11.935 1.00 88.19 82 ASN A C 1
ATOM 633 O O . ASN A 1 82 ? -2.866 -3.325 12.017 1.00 88.19 82 ASN A O 1
ATOM 637 N N . SER A 1 83 ? -4.871 -3.272 10.996 1.00 88.12 83 SER A N 1
ATOM 638 C CA . SER A 1 83 ? -4.486 -4.205 9.935 1.00 88.12 83 SER A CA 1
ATOM 639 C C . SER A 1 83 ? -3.372 -3.618 9.074 1.00 88.12 83 SER A C 1
ATOM 641 O O . SER A 1 83 ? -2.393 -4.309 8.812 1.00 88.12 83 SER A O 1
ATOM 643 N N . ASN A 1 84 ? -3.468 -2.339 8.700 1.00 86.69 84 ASN A N 1
ATOM 644 C CA . ASN A 1 84 ? -2.426 -1.670 7.924 1.00 86.69 84 ASN A CA 1
ATOM 645 C C . ASN A 1 84 ? -1.090 -1.611 8.681 1.00 86.69 84 ASN A C 1
ATOM 647 O O . ASN A 1 84 ? -0.074 -2.004 8.113 1.00 86.69 84 ASN A O 1
ATOM 651 N N . LEU A 1 85 ? -1.094 -1.212 9.960 1.00 86.69 85 LEU A N 1
ATOM 652 C CA . LEU A 1 85 ? 0.115 -1.182 10.795 1.00 86.69 85 LEU A CA 1
ATOM 653 C C . LEU A 1 85 ? 0.773 -2.562 10.901 1.00 86.69 85 LEU A C 1
ATOM 655 O O . LEU A 1 85 ? 1.990 -2.679 10.810 1.00 86.69 85 LEU A O 1
ATOM 659 N N . ALA A 1 86 ? -0.017 -3.626 11.070 1.00 89.06 86 ALA A N 1
ATOM 660 C CA . ALA A 1 86 ? 0.522 -4.982 11.147 1.00 89.06 86 ALA A CA 1
ATOM 661 C C . ALA A 1 86 ? 1.264 -5.387 9.861 1.00 89.06 86 ALA A C 1
ATOM 663 O O . ALA A 1 86 ? 2.311 -6.030 9.932 1.00 89.06 86 ALA A O 1
ATOM 664 N N . VAL A 1 87 ? 0.742 -5.004 8.690 1.00 88.12 87 VAL A N 1
ATOM 665 C CA . VAL A 1 87 ? 1.389 -5.295 7.403 1.00 88.12 87 VAL A CA 1
ATOM 666 C C . VAL A 1 87 ? 2.624 -4.425 7.191 1.00 88.12 87 VAL A C 1
ATOM 668 O O . VAL A 1 87 ? 3.650 -4.939 6.751 1.00 88.12 87 VAL A O 1
ATOM 671 N N . GLU A 1 88 ? 2.554 -3.142 7.544 1.00 86.75 88 GLU A N 1
ATOM 672 C CA . GLU A 1 88 ? 3.698 -2.230 7.498 1.00 86.75 88 GLU A CA 1
ATOM 673 C C . GLU A 1 88 ? 4.858 -2.769 8.345 1.00 86.75 88 GLU A C 1
ATOM 675 O O . GLU A 1 88 ? 5.962 -2.953 7.829 1.00 86.75 88 GLU A O 1
ATOM 680 N N . TYR A 1 89 ? 4.588 -3.135 9.605 1.00 88.94 89 TYR A N 1
ATOM 681 C CA . TYR A 1 89 ? 5.587 -3.729 10.492 1.00 88.94 89 TYR A CA 1
ATOM 682 C C . TYR A 1 89 ? 6.173 -5.025 9.932 1.00 88.94 89 TYR A C 1
ATOM 684 O O . TYR A 1 89 ? 7.375 -5.244 10.049 1.00 88.94 89 TYR A O 1
ATOM 692 N N . ALA A 1 90 ? 5.362 -5.868 9.290 1.00 88.38 90 ALA A N 1
ATOM 693 C CA . ALA A 1 90 ? 5.860 -7.084 8.656 1.00 88.38 90 ALA A CA 1
ATOM 694 C C . ALA A 1 90 ? 6.786 -6.788 7.461 1.00 88.38 90 ALA A C 1
ATOM 696 O O . ALA A 1 90 ? 7.791 -7.475 7.284 1.00 88.38 90 ALA A O 1
ATOM 697 N N . CYS A 1 91 ? 6.481 -5.765 6.658 1.00 85.69 91 CYS A N 1
ATOM 698 C CA . CYS A 1 91 ? 7.283 -5.407 5.486 1.00 85.69 91 CYS A CA 1
ATOM 699 C C . CYS A 1 91 ? 8.647 -4.830 5.876 1.00 85.69 91 CYS A C 1
ATOM 701 O O . CYS A 1 91 ? 9.654 -5.190 5.272 1.00 85.69 91 CYS A O 1
ATOM 703 N N . VAL A 1 92 ? 8.708 -3.990 6.915 1.00 86.50 92 VAL A N 1
ATOM 704 C CA . VAL A 1 92 ? 9.980 -3.405 7.381 1.00 86.50 92 VAL A CA 1
ATOM 705 C C . VAL A 1 92 ? 10.897 -4.417 8.079 1.00 86.50 92 VAL A C 1
ATOM 707 O O . VAL A 1 92 ? 12.049 -4.103 8.368 1.00 86.50 92 VAL A O 1
ATOM 710 N N . CYS A 1 93 ? 10.430 -5.644 8.330 1.00 89.31 93 CYS A N 1
ATOM 711 C CA . CYS A 1 93 ? 11.272 -6.729 8.834 1.00 89.31 93 CYS A CA 1
ATOM 712 C C . CYS A 1 93 ? 12.169 -7.375 7.761 1.00 89.31 93 CYS A C 1
ATOM 714 O O . CYS A 1 93 ? 13.027 -8.178 8.125 1.00 89.31 93 CYS A O 1
ATOM 716 N N . SER A 1 94 ? 12.003 -7.061 6.470 1.00 90.00 94 SER A N 1
ATOM 717 C CA . SER A 1 94 ? 12.872 -7.572 5.399 1.00 90.00 94 SER A CA 1
ATOM 718 C C . SER A 1 94 ? 13.395 -6.444 4.515 1.00 90.00 94 SER A C 1
ATOM 720 O O . SER A 1 94 ? 12.656 -5.585 4.030 1.00 90.00 94 SER A O 1
ATOM 722 N N . ILE A 1 95 ? 14.711 -6.464 4.299 1.00 90.00 95 ILE A N 1
ATOM 723 C CA . ILE A 1 95 ? 15.411 -5.451 3.510 1.00 90.00 95 ILE A CA 1
ATOM 724 C C . ILE A 1 95 ? 15.024 -5.526 2.031 1.00 90.00 95 ILE A C 1
ATOM 726 O O . ILE A 1 95 ? 14.970 -4.505 1.352 1.00 90.00 95 ILE A O 1
ATOM 730 N N . GLU A 1 96 ? 14.699 -6.718 1.538 1.00 90.94 96 GLU A N 1
ATOM 731 C CA . GLU A 1 96 ? 14.229 -6.965 0.179 1.00 90.94 96 GLU A CA 1
ATOM 732 C C . GLU A 1 96 ? 12.912 -6.230 -0.088 1.00 90.94 96 GLU A C 1
ATOM 734 O O . GLU A 1 96 ? 12.784 -5.560 -1.113 1.00 90.94 96 GLU A O 1
ATOM 739 N N . TYR A 1 97 ? 11.964 -6.270 0.855 1.00 90.00 97 TYR A N 1
ATOM 740 C CA . TYR A 1 97 ? 10.707 -5.532 0.717 1.00 90.00 97 TYR A CA 1
ATOM 741 C C . TYR A 1 97 ? 10.886 -4.030 0.891 1.00 90.00 97 TYR A C 1
ATOM 743 O O . TYR A 1 97 ? 10.277 -3.268 0.143 1.00 90.00 97 TYR A O 1
ATOM 751 N N . ILE A 1 98 ? 11.750 -3.585 1.810 1.00 91.38 98 ILE A N 1
ATOM 752 C CA . ILE A 1 98 ? 12.105 -2.161 1.912 1.00 91.38 98 ILE A CA 1
ATOM 753 C C . ILE A 1 98 ? 12.647 -1.663 0.565 1.00 91.38 98 ILE A C 1
ATOM 755 O O . ILE A 1 98 ? 12.171 -0.656 0.042 1.00 91.38 98 ILE A O 1
ATOM 759 N N . ASN A 1 99 ? 13.581 -2.403 -0.039 1.00 93.19 99 ASN A N 1
ATOM 760 C CA . ASN A 1 99 ? 14.147 -2.072 -1.344 1.00 93.19 99 ASN A CA 1
ATOM 761 C C . ASN A 1 99 ? 13.089 -2.076 -2.453 1.00 93.19 99 ASN A C 1
ATOM 763 O O . ASN A 1 99 ? 13.113 -1.188 -3.305 1.00 93.19 99 ASN A O 1
ATOM 767 N N . LEU A 1 100 ? 12.150 -3.029 -2.438 1.00 94.25 100 LEU A N 1
ATOM 768 C CA . LEU A 1 100 ? 11.037 -3.063 -3.386 1.00 94.25 100 LEU A CA 1
ATOM 769 C C . LEU A 1 100 ? 10.186 -1.790 -3.290 1.00 94.25 100 LEU A C 1
ATOM 771 O O . LEU A 1 100 ? 9.947 -1.138 -4.304 1.00 94.25 100 LEU A O 1
ATOM 775 N N . PHE A 1 101 ? 9.746 -1.408 -2.089 1.00 93.06 101 PHE A N 1
ATOM 776 C CA . PHE A 1 101 ? 8.928 -0.206 -1.906 1.00 93.06 101 PHE A CA 1
ATOM 777 C C . PHE A 1 101 ? 9.697 1.067 -2.281 1.00 93.06 101 PHE A C 1
ATOM 779 O O . PHE A 1 101 ? 9.169 1.926 -2.988 1.00 93.06 101 PHE A O 1
ATOM 786 N N . MET A 1 102 ? 10.973 1.173 -1.907 1.00 94.38 102 MET A N 1
ATOM 787 C CA . MET A 1 102 ? 11.809 2.291 -2.353 1.00 94.38 102 MET A CA 1
ATOM 788 C C . MET A 1 102 ? 11.906 2.353 -3.881 1.00 94.38 102 MET A C 1
ATOM 790 O O . MET A 1 102 ? 11.760 3.432 -4.452 1.00 94.38 102 MET A O 1
ATOM 794 N N . LEU A 1 103 ? 12.070 1.211 -4.554 1.00 96.69 103 LEU A N 1
ATOM 795 C CA . LEU A 1 103 ? 12.121 1.136 -6.013 1.00 96.69 103 LEU A CA 1
ATOM 796 C C . LEU A 1 103 ? 10.797 1.564 -6.670 1.00 96.69 103 LEU A C 1
ATOM 798 O O . LEU A 1 103 ? 10.816 2.299 -7.657 1.00 96.69 103 LEU A O 1
ATOM 802 N N . LEU A 1 104 ? 9.651 1.158 -6.115 1.00 96.69 104 LEU A N 1
ATOM 803 C CA . LEU A 1 104 ? 8.329 1.597 -6.581 1.00 96.69 104 LEU A CA 1
ATOM 804 C C . LEU A 1 104 ? 8.156 3.118 -6.449 1.00 96.69 104 LEU A C 1
ATOM 806 O O . LEU A 1 104 ? 7.643 3.774 -7.358 1.00 96.69 104 LEU A O 1
ATOM 810 N N . GLN A 1 105 ? 8.637 3.706 -5.351 1.00 96.19 105 GLN A N 1
ATOM 811 C CA . GLN A 1 105 ? 8.598 5.156 -5.166 1.00 96.19 105 GLN A CA 1
ATOM 812 C C . GLN A 1 105 ? 9.576 5.888 -6.099 1.00 96.19 105 GLN A C 1
ATOM 814 O O . GLN A 1 105 ? 9.228 6.938 -6.644 1.00 96.19 105 GLN A O 1
ATOM 819 N N . GLU A 1 106 ? 10.778 5.344 -6.319 1.00 96.94 106 GLU A N 1
ATOM 820 C CA . GLU A 1 106 ? 11.739 5.857 -7.306 1.00 96.94 106 GLU A CA 1
ATOM 821 C C . GLU A 1 106 ? 11.128 5.867 -8.714 1.00 96.94 106 GLU A C 1
ATOM 823 O O . GLU A 1 106 ? 11.237 6.874 -9.414 1.00 96.94 106 GLU A O 1
ATOM 828 N N . LEU A 1 107 ? 10.436 4.791 -9.104 1.00 97.88 107 LEU A N 1
ATOM 829 C CA . LEU A 1 107 ? 9.720 4.685 -10.376 1.00 97.88 107 LEU A CA 1
ATOM 830 C C . LEU A 1 107 ? 8.652 5.776 -10.517 1.00 97.88 107 LEU A C 1
ATOM 832 O O . LEU A 1 107 ? 8.624 6.496 -11.518 1.00 97.88 107 LEU A O 1
ATOM 836 N N . TYR A 1 108 ? 7.790 5.920 -9.507 1.00 96.94 108 TYR A N 1
ATOM 837 C CA . TYR A 1 108 ? 6.749 6.944 -9.505 1.00 96.94 108 TYR A CA 1
ATOM 838 C C . TYR A 1 108 ? 7.351 8.349 -9.643 1.00 96.94 108 TYR A C 1
ATOM 840 O O . TYR A 1 108 ? 6.930 9.133 -10.498 1.00 96.94 108 TYR A O 1
ATOM 848 N N . ASN A 1 109 ? 8.372 8.663 -8.843 1.00 96.94 109 ASN A N 1
ATOM 849 C CA . ASN A 1 109 ? 9.048 9.959 -8.871 1.00 96.94 109 ASN A CA 1
ATOM 850 C C . ASN A 1 109 ? 9.732 10.209 -10.221 1.00 96.94 109 ASN A C 1
ATOM 852 O O . ASN A 1 109 ? 9.668 11.318 -10.752 1.00 96.94 109 ASN A O 1
ATOM 856 N N . TYR A 1 110 ? 10.356 9.186 -10.808 1.00 97.25 110 TYR A N 1
ATOM 857 C CA . TYR A 1 110 ? 11.005 9.294 -12.109 1.00 97.25 110 TYR A CA 1
ATOM 858 C C . TYR A 1 110 ? 10.022 9.795 -13.171 1.00 97.25 110 TYR A C 1
ATOM 860 O O . TYR A 1 110 ? 10.278 10.815 -13.817 1.00 97.25 110 TYR A O 1
ATOM 868 N N . PHE A 1 111 ? 8.861 9.161 -13.312 1.00 97.00 111 PHE A N 1
ATOM 869 C CA . PHE A 1 111 ? 7.897 9.585 -14.324 1.00 97.00 111 PHE A CA 1
ATOM 870 C C . PHE A 1 111 ? 7.174 10.888 -13.969 1.00 97.00 111 PHE A C 1
ATOM 872 O O . PHE A 1 111 ? 6.978 11.721 -14.850 1.00 97.00 111 PHE A O 1
ATOM 879 N N . THR A 1 112 ? 6.799 11.106 -12.706 1.00 94.62 112 THR A N 1
ATOM 880 C C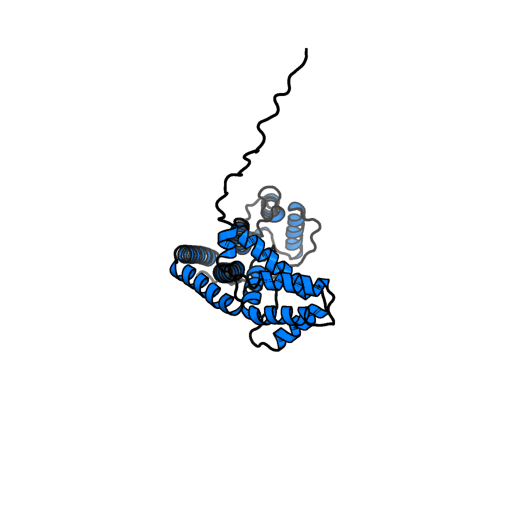A . THR A 1 112 ? 5.919 12.230 -12.331 1.00 94.62 112 THR A CA 1
ATOM 881 C C . THR A 1 112 ? 6.635 13.560 -12.108 1.00 94.62 112 THR A C 1
ATOM 883 O O . THR A 1 112 ? 6.025 14.607 -12.317 1.00 94.62 112 THR A O 1
ATOM 886 N N . LEU A 1 113 ? 7.929 13.559 -11.766 1.00 94.50 113 LEU A N 1
ATOM 887 C CA . LEU A 1 113 ? 8.695 14.797 -11.549 1.00 94.50 113 LEU A CA 1
ATOM 888 C C . LEU A 1 113 ? 9.118 15.506 -12.848 1.00 94.50 113 LEU A C 1
ATOM 890 O O . LEU A 1 113 ? 9.686 16.594 -12.796 1.00 94.50 113 LEU A O 1
ATOM 894 N N . SER A 1 114 ? 8.855 14.922 -14.020 1.00 95.69 114 SER A N 1
ATOM 895 C CA . SER A 1 114 ? 9.162 15.528 -15.318 1.00 95.69 114 SER A CA 1
ATOM 896 C C . SER A 1 114 ? 7.958 15.462 -16.244 1.00 95.69 114 SER A C 1
ATOM 898 O O . SER A 1 114 ? 7.489 14.378 -16.578 1.00 95.69 114 SER A O 1
ATOM 900 N N . ILE A 1 115 ? 7.509 16.620 -16.736 1.00 94.94 115 ILE A N 1
ATOM 901 C CA . ILE A 1 115 ? 6.381 16.711 -17.679 1.00 94.94 115 ILE A CA 1
ATOM 902 C C . ILE A 1 115 ? 6.657 15.877 -18.938 1.00 94.94 115 ILE A C 1
ATOM 904 O O . ILE A 1 115 ? 5.775 15.160 -19.401 1.00 94.94 115 ILE A O 1
ATOM 908 N N . LYS A 1 116 ? 7.894 15.909 -19.456 1.00 96.00 116 LYS A N 1
ATOM 909 C CA . LYS A 1 116 ? 8.284 15.143 -20.650 1.00 96.00 116 LYS A CA 1
ATOM 910 C C . LYS A 1 116 ? 8.198 13.630 -20.418 1.00 96.00 116 LYS A C 1
ATOM 912 O O . LYS A 1 116 ? 7.661 12.921 -21.259 1.00 96.00 116 LYS A O 1
ATOM 917 N N . ARG A 1 117 ? 8.708 13.134 -19.282 1.00 96.12 117 ARG A N 1
ATOM 918 C CA . ARG A 1 117 ? 8.672 11.694 -18.952 1.00 96.12 117 ARG A CA 1
ATOM 919 C C . ARG A 1 117 ? 7.248 11.235 -18.633 1.00 96.12 117 ARG A C 1
ATOM 921 O O . ARG A 1 117 ? 6.833 10.175 -19.085 1.00 96.12 117 ARG A O 1
ATOM 928 N N . CYS A 1 118 ? 6.483 12.061 -17.922 1.00 96.00 118 CYS A N 1
ATOM 929 C CA . CYS A 1 118 ? 5.072 11.811 -17.645 1.00 96.00 118 CYS A CA 1
ATOM 930 C C . CYS A 1 118 ? 4.250 11.716 -18.937 1.00 96.00 118 CYS A C 1
ATOM 932 O O . CYS A 1 118 ? 3.377 10.859 -19.038 1.00 96.00 118 CYS A O 1
ATOM 934 N N . HIS A 1 119 ? 4.542 12.562 -19.929 1.00 95.81 119 HIS A N 1
ATOM 935 C CA . HIS A 1 119 ? 3.879 12.506 -21.228 1.00 95.81 119 HIS A CA 1
ATOM 936 C C . HIS A 1 119 ? 4.134 11.175 -21.945 1.00 95.81 119 HIS A C 1
ATOM 938 O O . HIS A 1 119 ? 3.167 10.526 -22.324 1.00 95.81 119 HIS A O 1
ATOM 944 N N . VAL A 1 120 ? 5.393 10.719 -22.020 1.00 95.94 120 VAL A N 1
ATOM 945 C CA . VAL A 1 120 ? 5.734 9.403 -22.601 1.00 95.94 120 VAL A CA 1
ATOM 946 C C . VAL A 1 120 ? 4.968 8.272 -21.915 1.00 95.94 120 VAL A C 1
ATOM 948 O O . VAL A 1 120 ? 4.394 7.423 -22.592 1.00 95.94 120 VAL A O 1
ATOM 951 N N . LEU A 1 121 ? 4.910 8.288 -20.579 1.00 96.06 121 LEU A N 1
ATOM 952 C CA . LEU A 1 121 ? 4.175 7.278 -19.818 1.00 96.06 121 LEU A CA 1
ATOM 953 C C . LEU A 1 121 ? 2.680 7.276 -20.158 1.00 96.06 121 LEU A C 1
ATOM 955 O O . LEU A 1 121 ? 2.098 6.219 -20.382 1.00 96.06 121 LEU A O 1
ATOM 959 N N . ARG A 1 122 ? 2.054 8.458 -20.207 1.00 94.31 122 ARG A N 1
ATOM 960 C CA . ARG A 1 122 ? 0.629 8.588 -20.541 1.00 94.31 122 ARG A CA 1
ATOM 961 C C . ARG A 1 122 ? 0.339 8.098 -21.952 1.00 94.31 122 ARG A C 1
ATOM 963 O O . ARG A 1 122 ? -0.580 7.315 -22.124 1.00 94.31 122 ARG A O 1
ATOM 970 N N . GLU A 1 123 ? 1.152 8.481 -22.934 1.00 94.50 123 GLU A N 1
ATOM 971 C CA . GLU A 1 123 ? 0.962 8.033 -24.316 1.00 94.50 123 GLU A CA 1
ATOM 972 C C . GLU A 1 123 ? 1.102 6.516 -24.481 1.00 94.50 123 GLU A C 1
ATOM 974 O O . GLU A 1 123 ? 0.430 5.932 -25.331 1.00 94.50 123 GLU A O 1
ATOM 979 N N . ALA A 1 124 ? 1.982 5.873 -23.708 1.00 93.31 124 ALA A N 1
ATOM 980 C CA . ALA A 1 124 ? 2.089 4.418 -23.702 1.00 93.31 124 ALA A CA 1
ATOM 981 C C . ALA A 1 124 ? 0.856 3.770 -23.057 1.00 93.31 124 ALA A C 1
ATOM 983 O O . ALA A 1 124 ? 0.318 2.810 -23.602 1.00 93.31 124 ALA A O 1
ATOM 984 N N . PHE A 1 125 ? 0.380 4.321 -21.938 1.00 93.12 125 PHE A N 1
ATOM 985 C CA . PHE A 1 125 ? -0.763 3.772 -21.207 1.00 93.12 125 PHE A CA 1
ATOM 986 C C . PHE A 1 125 ? -2.076 3.967 -21.970 1.00 93.12 125 PHE A C 1
ATOM 988 O O . PHE A 1 125 ? -2.868 3.040 -22.040 1.00 93.12 125 PHE A O 1
ATOM 995 N N . ASP A 1 126 ? -2.270 5.105 -22.640 1.00 91.88 126 ASP A N 1
ATOM 996 C CA . ASP A 1 126 ? -3.463 5.376 -23.456 1.00 91.88 126 ASP A CA 1
ATOM 997 C C . ASP A 1 126 ? -3.593 4.412 -24.655 1.00 91.88 126 ASP A C 1
ATOM 999 O O . ASP A 1 126 ? -4.682 4.229 -25.201 1.00 91.88 126 ASP A O 1
ATOM 1003 N N . LYS A 1 127 ? -2.487 3.784 -25.078 1.00 91.06 127 LYS A N 1
ATOM 1004 C CA . LYS A 1 127 ? -2.459 2.779 -26.154 1.00 91.06 127 LYS A CA 1
ATOM 1005 C C . LYS A 1 127 ? -2.701 1.353 -25.654 1.00 91.06 127 LYS A C 1
ATOM 1007 O O . LYS A 1 127 ? -2.925 0.471 -26.483 1.00 91.06 127 LYS A O 1
ATOM 1012 N N . SER A 1 128 ? -2.659 1.122 -24.343 1.00 91.06 128 SER A N 1
ATOM 1013 C CA . SER A 1 128 ? -2.834 -0.195 -23.737 1.00 91.06 128 SER A CA 1
ATOM 1014 C C . SER A 1 128 ? -4.172 -0.280 -23.001 1.00 91.06 128 SER A C 1
ATOM 1016 O O . SER A 1 128 ? -4.415 0.486 -22.071 1.00 91.06 128 SER A O 1
ATOM 1018 N N . PRO A 1 129 ? -5.062 -1.222 -23.359 1.00 86.38 129 PRO A N 1
ATOM 1019 C CA . PRO A 1 129 ? -6.361 -1.352 -22.700 1.00 86.38 129 PRO A CA 1
ATOM 1020 C C . PRO A 1 129 ? -6.272 -1.879 -21.258 1.00 86.38 129 PRO A C 1
ATOM 1022 O O . PRO A 1 129 ? -7.273 -1.831 -20.543 1.00 86.38 129 PRO A O 1
ATOM 1025 N N . TYR A 1 130 ? -5.112 -2.395 -20.839 1.00 86.00 130 TYR A N 1
ATOM 1026 C CA . TYR A 1 130 ? -4.910 -3.022 -19.529 1.00 86.00 130 TYR A CA 1
ATOM 1027 C C . TYR A 1 130 ? -4.001 -2.207 -18.598 1.00 86.00 130 TYR A C 1
ATOM 1029 O O . TYR A 1 130 ? -3.969 -2.475 -17.398 1.00 86.00 130 TYR A O 1
ATOM 1037 N N . ALA A 1 131 ? -3.303 -1.190 -19.117 1.00 89.00 131 ALA A N 1
ATOM 1038 C CA . ALA A 1 131 ? -2.376 -0.402 -18.320 1.00 89.00 131 ALA A CA 1
ATOM 1039 C C . ALA A 1 131 ? -3.096 0.396 -17.220 1.00 89.00 131 ALA A C 1
ATOM 1041 O O . ALA A 1 131 ? -4.038 1.158 -17.445 1.00 89.00 131 ALA A O 1
ATOM 1042 N N . LEU A 1 132 ? -2.587 0.259 -16.002 1.00 91.19 132 LEU A N 1
ATOM 1043 C CA . LEU A 1 132 ? -2.973 1.019 -14.827 1.00 91.19 132 LEU A CA 1
ATOM 1044 C C . LEU A 1 132 ? -1.958 2.132 -14.547 1.00 91.19 132 LEU A C 1
ATOM 1046 O O . LEU A 1 132 ? -0.744 1.920 -14.564 1.00 91.19 132 LEU A O 1
ATOM 1050 N N . HIS A 1 133 ? -2.455 3.326 -14.213 1.00 90.38 133 HIS A N 1
ATOM 1051 C CA . HIS A 1 133 ? -1.602 4.444 -13.809 1.00 90.38 133 HIS A CA 1
ATOM 1052 C C . HIS A 1 133 ? -0.766 4.110 -12.566 1.00 90.38 133 HIS A C 1
ATOM 1054 O O . HIS A 1 133 ? -1.307 3.693 -11.541 1.00 90.38 133 HIS A O 1
ATOM 1060 N N . ILE A 1 134 ? 0.545 4.373 -12.639 1.00 92.12 134 ILE A N 1
ATOM 1061 C CA . ILE A 1 134 ? 1.471 4.199 -11.513 1.00 92.12 134 ILE A CA 1
ATOM 1062 C C . ILE A 1 134 ? 1.049 5.124 -10.370 1.00 92.12 134 ILE A C 1
ATOM 1064 O O . ILE A 1 134 ? 0.780 6.310 -10.580 1.00 92.12 134 ILE A O 1
ATOM 1068 N N . LYS A 1 135 ? 1.034 4.589 -9.149 1.00 91.50 135 LYS A N 1
ATOM 1069 C CA . LYS A 1 135 ? 0.646 5.324 -7.943 1.00 91.50 135 LYS A CA 1
ATOM 1070 C C . LYS A 1 135 ? 1.823 5.502 -6.996 1.00 91.50 135 LYS A C 1
ATOM 1072 O O . LYS A 1 135 ? 2.664 4.611 -6.871 1.00 91.50 135 LYS A O 1
ATOM 1077 N N . SER A 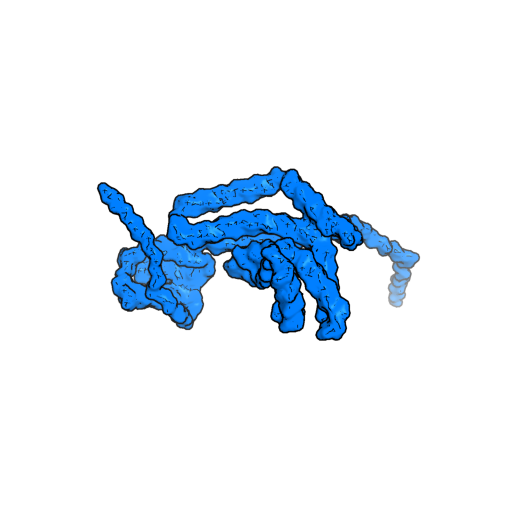1 136 ? 1.854 6.647 -6.317 1.00 92.12 136 SER A N 1
ATOM 1078 C CA . SER A 1 136 ? 2.776 6.882 -5.209 1.00 92.12 136 SER A CA 1
ATOM 1079 C C . SER A 1 136 ? 2.455 5.947 -4.055 1.00 92.12 136 SER A C 1
ATOM 1081 O O . SER A 1 136 ? 1.283 5.639 -3.813 1.00 92.12 136 SER A O 1
ATOM 1083 N N . LEU A 1 137 ? 3.476 5.585 -3.288 1.00 87.50 137 LEU A N 1
ATOM 1084 C CA . LEU A 1 137 ? 3.260 4.909 -2.021 1.00 87.50 137 LEU A CA 1
ATOM 1085 C C . LEU A 1 137 ? 2.619 5.853 -1.001 1.00 87.50 137 LEU A C 1
ATOM 1087 O O . LEU A 1 137 ? 2.632 7.080 -1.137 1.00 87.50 137 LEU A O 1
ATOM 1091 N N . SER A 1 138 ? 2.030 5.259 0.029 1.00 81.31 138 SER A N 1
ATOM 1092 C CA . SER A 1 138 ? 1.497 5.970 1.176 1.00 81.31 138 SER A CA 1
ATOM 1093 C C . SER A 1 138 ? 1.947 5.301 2.463 1.00 81.31 138 SER A C 1
ATOM 1095 O O . SER A 1 138 ? 1.646 4.132 2.701 1.00 81.31 138 SER A O 1
ATOM 1097 N N . ASP A 1 139 ? 2.556 6.096 3.338 1.00 66.50 139 ASP A N 1
ATOM 1098 C CA . ASP A 1 139 ? 2.914 5.663 4.693 1.00 66.50 139 ASP A CA 1
ATOM 1099 C C . ASP A 1 139 ? 1.667 5.419 5.559 1.00 66.50 139 ASP A C 1
ATOM 1101 O O . ASP A 1 139 ? 1.705 4.695 6.541 1.00 66.50 139 ASP A O 1
ATOM 1105 N N . THR A 1 140 ? 0.527 6.025 5.206 1.00 64.62 140 THR A N 1
ATOM 1106 C CA . THR A 1 140 ? -0.694 5.988 6.035 1.00 64.62 140 THR A CA 1
ATOM 1107 C C . THR A 1 140 ? -1.801 5.106 5.462 1.00 64.62 140 THR A C 1
ATOM 1109 O O . THR A 1 140 ? -2.708 4.698 6.192 1.00 64.62 140 THR A O 1
ATOM 1112 N N . ARG A 1 141 ? -1.763 4.804 4.158 1.00 70.62 141 ARG A N 1
ATOM 1113 C CA . ARG A 1 141 ? -2.802 4.038 3.458 1.00 70.62 141 ARG A CA 1
ATOM 1114 C C . ARG A 1 141 ? -2.191 2.864 2.711 1.00 70.62 141 ARG A C 1
ATOM 1116 O O . ARG A 1 141 ? -1.849 2.976 1.539 1.00 70.62 141 ARG A O 1
ATOM 1123 N N . TRP A 1 142 ? -2.155 1.708 3.365 1.00 77.81 142 TRP A N 1
ATOM 1124 C CA . TRP A 1 142 ? -1.626 0.482 2.764 1.00 77.81 142 TRP A CA 1
ATOM 1125 C C . TRP A 1 142 ? -2.369 0.044 1.490 1.00 77.81 142 TRP A C 1
ATOM 1127 O O . TRP A 1 142 ? -1.791 -0.601 0.618 1.00 77.81 142 TRP A O 1
ATOM 1137 N N . THR A 1 143 ? -3.631 0.453 1.335 1.00 80.44 143 THR A N 1
ATOM 1138 C CA . THR A 1 143 ? -4.387 0.256 0.094 1.00 80.44 143 THR A CA 1
ATOM 1139 C C . THR A 1 143 ? -3.682 0.894 -1.108 1.00 80.44 143 THR A C 1
ATOM 1141 O O . THR A 1 143 ? -3.578 0.262 -2.152 1.00 80.44 143 THR A O 1
ATOM 1144 N N . ALA A 1 144 ? -3.093 2.086 -0.952 1.00 83.69 144 ALA A N 1
ATOM 1145 C CA . ALA A 1 144 ? -2.322 2.740 -2.012 1.00 83.69 144 ALA A CA 1
ATOM 1146 C C . ALA A 1 144 ? -1.050 1.953 -2.375 1.00 83.69 144 ALA A C 1
ATOM 1148 O O . ALA A 1 144 ? -0.659 1.916 -3.540 1.00 83.69 144 ALA A O 1
ATOM 1149 N N . ASN A 1 145 ? -0.436 1.272 -1.402 1.00 87.88 145 ASN A N 1
ATOM 1150 C CA . ASN A 1 145 ? 0.749 0.443 -1.637 1.00 87.88 145 ASN A CA 1
ATOM 1151 C C . ASN A 1 145 ? 0.398 -0.813 -2.447 1.00 87.88 145 ASN A C 1
ATOM 1153 O O . ASN A 1 145 ? 1.128 -1.156 -3.376 1.00 87.88 145 ASN A O 1
ATOM 1157 N N . TYR A 1 146 ? -0.742 -1.456 -2.157 1.00 91.06 146 TYR A N 1
ATOM 1158 C CA . TYR A 1 146 ? -1.274 -2.531 -3.003 1.00 91.06 146 TYR A CA 1
ATOM 1159 C C . TYR A 1 146 ? -1.540 -2.039 -4.428 1.00 91.06 146 TYR A C 1
ATOM 1161 O O . TYR A 1 146 ? -1.088 -2.659 -5.386 1.00 91.06 146 TYR A O 1
ATOM 1169 N N . GLU A 1 147 ? -2.236 -0.910 -4.576 1.00 91.50 147 GLU A N 1
ATOM 1170 C CA . GLU A 1 147 ? -2.545 -0.366 -5.898 1.00 91.50 147 GLU A CA 1
ATOM 1171 C C . GLU A 1 147 ? -1.281 0.015 -6.686 1.00 91.50 147 GLU A C 1
ATOM 1173 O O . GLU A 1 147 ? -1.276 -0.114 -7.905 1.00 91.50 147 GLU A O 1
ATOM 1178 N N . SER A 1 148 ? -0.211 0.457 -6.013 1.00 94.12 148 SER A N 1
ATOM 1179 C CA . SER A 1 148 ? 1.088 0.734 -6.638 1.00 94.12 148 SER A CA 1
ATOM 1180 C C . SER A 1 148 ? 1.745 -0.544 -7.171 1.00 94.12 148 SER A C 1
ATOM 1182 O O . SER A 1 148 ? 2.120 -0.588 -8.341 1.00 94.12 148 SER A O 1
ATOM 1184 N N . ILE A 1 149 ? 1.810 -1.607 -6.357 1.00 95.06 149 ILE A N 1
ATOM 1185 C CA . ILE A 1 149 ? 2.331 -2.920 -6.780 1.00 95.06 149 ILE A CA 1
ATOM 1186 C C . ILE A 1 149 ? 1.522 -3.456 -7.962 1.00 95.06 149 ILE A C 1
ATOM 1188 O O . ILE A 1 149 ? 2.094 -3.829 -8.983 1.00 95.06 149 ILE A O 1
ATOM 1192 N N . HIS A 1 150 ? 0.196 -3.468 -7.829 1.00 95.00 150 HIS A N 1
ATOM 1193 C CA . HIS A 1 150 ? -0.691 -4.003 -8.852 1.00 95.00 150 HIS A CA 1
ATOM 1194 C C . HIS A 1 150 ? -0.587 -3.204 -10.159 1.00 95.00 150 HIS A C 1
ATOM 1196 O O . HIS A 1 150 ? -0.469 -3.796 -11.224 1.00 95.00 150 HIS A O 1
ATOM 1202 N N . ALA A 1 151 ? -0.510 -1.869 -10.093 1.00 95.19 151 ALA A N 1
ATOM 1203 C CA . ALA A 1 151 ? -0.341 -1.048 -11.289 1.00 95.19 151 ALA A CA 1
ATOM 1204 C C . ALA A 1 151 ? 0.990 -1.292 -12.011 1.00 95.19 151 ALA A C 1
ATOM 1206 O O . ALA A 1 151 ? 1.029 -1.296 -13.236 1.00 95.19 151 ALA A O 1
ATOM 1207 N N . VAL A 1 152 ? 2.080 -1.510 -11.270 1.00 96.38 152 VAL A N 1
ATOM 1208 C CA . VAL A 1 152 ? 3.381 -1.838 -11.874 1.00 96.38 152 VAL A CA 1
ATOM 1209 C C . VAL A 1 152 ? 3.370 -3.216 -12.525 1.00 96.38 152 VAL A C 1
ATOM 1211 O O . VAL A 1 152 ? 4.018 -3.400 -13.547 1.00 96.38 152 VAL A O 1
ATOM 1214 N N . ILE A 1 153 ? 2.641 -4.170 -11.952 1.00 95.00 153 ILE A N 1
ATOM 1215 C CA . ILE A 1 153 ? 2.513 -5.518 -12.502 1.00 95.00 153 ILE A CA 1
ATOM 1216 C C . ILE A 1 153 ? 1.685 -5.527 -13.788 1.00 95.00 153 ILE A C 1
ATOM 1218 O O . ILE A 1 153 ? 2.112 -6.138 -14.763 1.00 95.00 153 ILE A O 1
ATOM 1222 N N . GLU A 1 154 ? 0.529 -4.864 -13.792 1.00 94.62 154 GLU A N 1
ATOM 1223 C CA . GLU A 1 154 ? -0.366 -4.835 -14.957 1.00 94.62 154 GLU A CA 1
ATOM 1224 C C . GLU A 1 154 ? 0.212 -4.006 -16.113 1.00 94.62 154 GLU A C 1
ATOM 1226 O O . GLU A 1 154 ? 0.007 -4.353 -17.269 1.00 94.62 154 GLU A O 1
ATOM 1231 N N . SER A 1 155 ? 0.976 -2.950 -15.810 1.00 95.56 155 SER A N 1
ATOM 1232 C CA . SER A 1 155 ? 1.592 -2.059 -16.810 1.00 95.56 155 SER A CA 1
ATOM 1233 C C . SER A 1 155 ? 3.081 -2.336 -17.044 1.00 95.56 155 SER A C 1
ATOM 1235 O O . SER A 1 155 ? 3.820 -1.433 -17.451 1.00 95.56 155 SER A O 1
ATOM 1237 N N . TYR A 1 156 ? 3.573 -3.524 -16.678 1.00 94.81 156 TYR A N 1
ATOM 1238 C CA . TYR A 1 156 ? 5.013 -3.790 -16.622 1.00 94.81 156 TYR A CA 1
ATOM 1239 C C . TYR A 1 156 ? 5.688 -3.581 -17.984 1.00 94.81 156 TYR A C 1
ATOM 1241 O O . TYR A 1 156 ? 6.695 -2.874 -18.079 1.00 94.81 156 TYR A O 1
ATOM 1249 N N . ASP A 1 157 ? 5.110 -4.139 -19.047 1.00 93.62 157 ASP A N 1
ATOM 1250 C CA . ASP A 1 157 ? 5.679 -4.074 -20.393 1.00 93.62 157 ASP A CA 1
ATOM 1251 C C . ASP A 1 157 ? 5.686 -2.635 -20.929 1.00 93.62 157 ASP A C 1
ATOM 1253 O O . ASP A 1 157 ? 6.689 -2.175 -21.484 1.00 93.62 157 ASP A O 1
ATOM 1257 N N . GLU A 1 158 ? 4.618 -1.870 -20.687 1.00 95.88 158 GLU A N 1
ATOM 1258 C CA . GLU A 1 158 ? 4.539 -0.453 -21.038 1.00 95.88 158 GLU A CA 1
ATOM 1259 C C . GLU A 1 158 ? 5.581 0.373 -20.279 1.00 95.88 158 GLU A C 1
ATOM 1261 O O . GLU A 1 158 ? 6.189 1.276 -20.856 1.00 95.88 158 GLU A O 1
ATOM 1266 N N . ILE A 1 159 ? 5.827 0.065 -19.001 1.00 96.81 159 ILE A N 1
ATOM 1267 C CA . ILE A 1 159 ? 6.858 0.727 -18.193 1.00 96.81 159 ILE A CA 1
ATOM 1268 C C . ILE A 1 159 ? 8.251 0.461 -18.777 1.00 96.81 159 ILE A C 1
ATOM 1270 O O . ILE A 1 159 ? 9.028 1.405 -18.961 1.00 96.81 159 ILE A O 1
ATOM 1274 N N . ILE A 1 160 ? 8.571 -0.796 -19.106 1.00 95.75 160 ILE A N 1
ATOM 1275 C CA . ILE A 1 160 ? 9.855 -1.162 -19.724 1.00 95.75 160 ILE A CA 1
ATOM 1276 C C . ILE A 1 160 ? 10.023 -0.478 -21.085 1.00 95.75 160 ILE A C 1
ATOM 1278 O O . ILE A 1 160 ? 11.088 0.083 -21.366 1.00 95.75 160 ILE A O 1
ATOM 1282 N N . TYR A 1 161 ? 8.965 -0.445 -21.895 1.00 95.31 161 TYR A N 1
ATOM 1283 C CA . TYR A 1 161 ? 8.953 0.255 -23.175 1.00 95.31 161 TYR A CA 1
ATOM 1284 C C . TYR A 1 161 ? 9.175 1.768 -23.015 1.00 95.31 161 TYR A C 1
ATOM 1286 O O . TYR A 1 161 ? 9.981 2.360 -23.736 1.00 95.31 161 TYR A O 1
ATOM 1294 N N . CYS A 1 162 ? 8.549 2.403 -22.021 1.00 96.94 162 CYS A N 1
ATOM 1295 C CA . CYS A 1 162 ? 8.761 3.822 -21.728 1.00 96.94 162 CYS A CA 1
ATOM 1296 C C . CYS A 1 162 ? 10.216 4.136 -21.366 1.00 96.94 162 CYS A C 1
ATOM 1298 O O . CYS A 1 162 ? 10.744 5.162 -21.801 1.00 96.94 162 CYS A O 1
ATOM 1300 N N . PHE A 1 163 ? 10.885 3.269 -20.597 1.00 97.69 163 PHE A N 1
ATOM 1301 C CA . PHE A 1 163 ? 12.311 3.444 -20.314 1.00 97.69 163 PHE A CA 1
ATOM 1302 C C . PHE A 1 163 ? 13.147 3.413 -21.594 1.00 97.69 163 PHE A C 1
ATOM 1304 O O . PHE A 1 163 ? 14.006 4.274 -21.777 1.00 97.69 163 PHE A O 1
ATOM 1311 N N . HIS A 1 164 ? 12.863 2.476 -22.502 1.00 95.19 164 HIS A N 1
ATOM 1312 C CA . HIS A 1 164 ? 13.545 2.389 -23.791 1.00 95.19 164 HIS A CA 1
ATOM 1313 C C . HIS A 1 164 ? 13.358 3.662 -24.637 1.00 95.19 164 HIS A C 1
ATOM 1315 O O . HIS A 1 164 ? 14.345 4.245 -25.084 1.00 95.19 164 HIS A O 1
ATOM 1321 N N . LEU A 1 165 ? 12.124 4.170 -24.751 1.00 96.38 165 LEU A N 1
ATOM 1322 C CA . LEU A 1 165 ? 11.838 5.423 -25.463 1.00 96.38 165 LEU A CA 1
ATOM 1323 C C . LEU A 1 165 ? 12.602 6.625 -24.892 1.00 96.38 165 LEU A C 1
ATOM 1325 O O . LEU A 1 165 ? 13.078 7.479 -25.644 1.00 96.38 165 LEU A O 1
ATOM 1329 N N . ILE A 1 166 ? 12.719 6.715 -23.565 1.00 96.81 166 ILE A N 1
ATOM 1330 C CA . ILE A 1 166 ? 13.439 7.817 -22.916 1.00 96.81 166 ILE A CA 1
ATOM 1331 C C . ILE A 1 166 ? 14.951 7.697 -23.138 1.00 96.81 166 ILE A C 1
ATOM 1333 O O . ILE A 1 166 ? 15.615 8.706 -23.379 1.00 96.81 166 ILE A O 1
ATOM 1337 N N . GLU A 1 167 ? 15.503 6.484 -23.078 1.00 95.00 167 GLU A N 1
ATOM 1338 C CA . GLU A 1 167 ? 16.926 6.224 -23.319 1.00 95.00 167 GLU A CA 1
ATOM 1339 C C . GLU A 1 167 ? 17.355 6.626 -24.739 1.00 95.00 167 GLU A C 1
ATOM 1341 O O . GLU A 1 167 ? 18.387 7.286 -24.915 1.00 95.00 167 GLU A O 1
ATOM 1346 N N . GLU A 1 168 ? 16.549 6.291 -25.746 1.00 94.88 168 GLU A N 1
ATOM 1347 C CA . GLU A 1 168 ? 16.854 6.583 -27.149 1.00 94.88 168 GLU A CA 1
ATOM 1348 C C . GLU A 1 168 ? 16.506 8.024 -27.545 1.00 94.88 168 GLU A C 1
ATOM 1350 O O . GLU A 1 168 ? 17.245 8.648 -28.306 1.00 94.88 168 GLU A O 1
ATOM 1355 N N . GLY A 1 169 ? 15.462 8.616 -26.959 1.00 94.94 169 GLY A N 1
ATOM 1356 C CA . GLY A 1 169 ? 14.954 9.931 -27.354 1.00 94.94 169 GLY A CA 1
ATOM 1357 C C . GLY A 1 169 ? 15.958 11.077 -27.181 1.00 94.94 169 GLY A C 1
ATOM 1358 O O . GLY A 1 169 ? 16.449 11.337 -26.083 1.00 94.94 169 GLY A O 1
ATOM 1359 N N . GLU A 1 170 ? 16.266 11.806 -28.253 1.00 93.50 170 GLU A N 1
ATOM 1360 C CA . GLU A 1 170 ? 17.199 12.948 -28.242 1.00 93.50 170 GLU A CA 1
ATOM 1361 C C . GLU A 1 170 ? 16.715 14.127 -27.379 1.00 93.50 170 GLU A C 1
ATOM 1363 O O . GLU A 1 170 ? 17.512 14.930 -26.899 1.00 93.50 170 GLU A O 1
ATOM 1368 N N . GLN A 1 171 ? 15.407 14.211 -27.123 1.00 92.88 171 GLN A N 1
ATOM 1369 C CA . GLN A 1 171 ? 14.759 15.262 -26.334 1.00 92.88 171 GLN A CA 1
ATOM 1370 C C . GLN A 1 171 ? 15.024 15.187 -24.820 1.00 92.88 171 GLN A C 1
ATOM 1372 O O . GLN A 1 171 ? 14.595 16.090 -24.079 1.00 92.88 171 GLN A O 1
ATOM 1377 N N . PHE A 1 172 ? 15.672 14.111 -24.363 1.00 95.94 172 PHE A N 1
ATOM 1378 C CA . PHE A 1 172 ? 16.008 13.850 -22.967 1.00 95.94 172 PHE A CA 1
ATOM 1379 C C . PHE A 1 172 ? 17.493 14.085 -22.694 1.00 95.94 172 PHE A C 1
ATOM 1381 O O . PHE A 1 172 ? 18.366 13.718 -23.480 1.00 95.94 172 PHE A O 1
ATOM 1388 N N . ASP A 1 173 ? 17.783 14.685 -21.544 1.00 95.81 173 ASP A N 1
ATOM 1389 C CA . ASP A 1 173 ? 19.144 14.932 -21.089 1.00 95.81 173 ASP A CA 1
ATOM 1390 C C . ASP A 1 173 ? 19.854 13.631 -20.657 1.00 95.81 173 ASP A C 1
ATOM 1392 O O . ASP A 1 173 ? 19.233 12.593 -20.406 1.00 95.81 173 ASP A O 1
ATOM 1396 N N . LYS A 1 174 ? 21.188 13.686 -20.559 1.00 96.25 174 LYS A N 1
ATOM 1397 C CA . LYS A 1 174 ? 22.020 12.516 -20.226 1.00 96.25 174 LYS A CA 1
ATOM 1398 C C . LYS A 1 174 ? 21.699 11.925 -18.851 1.00 96.25 174 LYS A C 1
ATOM 1400 O O . LYS A 1 174 ? 21.816 10.713 -18.682 1.00 96.25 174 LYS A O 1
ATOM 1405 N N . GLU A 1 175 ? 21.312 12.755 -17.886 1.00 96.00 175 GLU A N 1
ATOM 1406 C CA . GLU A 1 175 ? 20.992 12.304 -16.534 1.00 96.00 175 GLU A CA 1
ATOM 1407 C C . GLU A 1 175 ? 19.670 11.529 -16.529 1.00 96.00 175 GLU A C 1
ATOM 1409 O O . GLU A 1 175 ? 19.632 10.402 -16.037 1.00 96.00 175 GLU A O 1
ATOM 1414 N N . SER A 1 176 ? 18.623 12.059 -17.168 1.00 95.31 176 SER A N 1
ATOM 1415 C CA . SER A 1 176 ? 17.333 11.374 -17.332 1.00 95.31 176 SER A CA 1
ATOM 1416 C C . SER A 1 176 ? 17.472 10.012 -18.010 1.00 95.31 176 SER A C 1
ATOM 1418 O O . SER A 1 176 ? 16.824 9.048 -17.585 1.00 95.31 176 SER A O 1
ATOM 1420 N N . LYS A 1 177 ? 18.324 9.923 -19.040 1.00 97.50 177 LYS A N 1
ATOM 1421 C CA . LYS A 1 177 ? 18.624 8.671 -19.750 1.00 97.50 177 LYS A CA 1
ATOM 1422 C C . LYS A 1 177 ? 19.335 7.665 -18.850 1.00 97.50 177 LYS A C 1
ATOM 1424 O O . LYS A 1 177 ? 18.930 6.508 -18.780 1.00 97.50 177 LYS A O 1
ATOM 1429 N N . LEU A 1 178 ? 20.368 8.102 -18.127 1.00 96.88 178 LEU A N 1
ATOM 1430 C CA . LEU A 1 178 ? 21.117 7.240 -17.211 1.00 96.88 178 LEU A CA 1
ATOM 1431 C C . LEU A 1 178 ? 20.243 6.745 -16.051 1.00 96.88 178 LEU A C 1
ATOM 1433 O O . LEU A 1 178 ? 20.270 5.560 -15.728 1.00 96.88 178 LEU A O 1
ATOM 1437 N N . GLN A 1 179 ? 19.443 7.631 -15.451 1.00 96.75 179 GLN A N 1
ATOM 1438 C CA . GLN A 1 179 ? 18.480 7.277 -14.406 1.00 96.75 179 GLN A CA 1
ATOM 1439 C C . GLN A 1 179 ? 17.458 6.249 -14.913 1.00 96.75 179 GLN A C 1
ATOM 1441 O O . GLN A 1 179 ? 17.225 5.251 -14.235 1.00 96.75 179 GLN A O 1
ATOM 1446 N N . GLY A 1 180 ? 16.906 6.458 -16.116 1.00 97.00 180 GLY A N 1
ATOM 1447 C CA . GLY A 1 180 ? 15.967 5.530 -16.752 1.00 97.00 180 GLY A CA 1
ATOM 1448 C C . GLY A 1 180 ? 16.578 4.152 -16.975 1.00 97.00 180 GLY A C 1
ATOM 1449 O O . GLY A 1 180 ? 16.025 3.159 -16.514 1.00 97.00 180 GLY A O 1
ATOM 1450 N N . LYS A 1 181 ? 17.780 4.100 -17.558 1.00 96.62 181 LYS A N 1
ATOM 1451 C CA . LYS A 1 181 ? 18.527 2.851 -17.763 1.00 96.62 181 LYS A CA 1
ATOM 1452 C C . LYS A 1 181 ? 18.800 2.107 -16.458 1.00 96.62 181 LYS A C 1
ATOM 1454 O O . LYS A 1 181 ? 18.628 0.890 -16.386 1.00 96.62 181 LYS A O 1
ATOM 1459 N N . ASN A 1 182 ? 19.212 2.832 -15.418 1.00 96.19 182 ASN A N 1
ATOM 1460 C CA . ASN A 1 182 ? 19.465 2.247 -14.106 1.00 96.19 182 ASN A CA 1
ATOM 1461 C C . ASN A 1 182 ? 18.182 1.658 -13.508 1.00 96.19 182 ASN A C 1
ATOM 1463 O O . ASN A 1 182 ? 18.202 0.510 -13.068 1.00 96.19 182 ASN A O 1
ATOM 1467 N N . LEU A 1 183 ? 17.065 2.394 -13.534 1.00 97.12 183 LEU A N 1
ATOM 1468 C CA . LEU A 1 183 ? 15.773 1.891 -13.060 1.00 97.12 183 LEU A CA 1
ATOM 1469 C C . LEU A 1 183 ? 15.310 0.683 -13.873 1.00 97.12 183 LEU A C 1
ATOM 1471 O O . LEU A 1 183 ? 14.979 -0.341 -13.280 1.00 97.12 183 LEU A O 1
ATOM 1475 N N . ARG A 1 184 ? 15.386 0.747 -15.207 1.00 96.31 184 ARG A N 1
ATOM 1476 C CA . ARG A 1 184 ? 15.051 -0.374 -16.093 1.00 96.31 184 ARG A CA 1
ATOM 1477 C C . ARG A 1 184 ? 15.828 -1.631 -15.715 1.00 96.31 184 ARG A C 1
ATOM 1479 O O . ARG A 1 184 ? 15.229 -2.685 -15.560 1.00 96.31 184 ARG A O 1
ATOM 1486 N N . SER A 1 185 ? 17.138 -1.518 -15.484 1.00 93.75 185 SER A N 1
ATOM 1487 C CA . SER A 1 185 ? 17.957 -2.664 -15.063 1.00 93.75 185 SER A CA 1
ATOM 1488 C C . SER A 1 185 ? 17.591 -3.230 -13.686 1.00 93.75 185 SER A C 1
ATOM 1490 O O . SER A 1 185 ? 17.777 -4.419 -13.459 1.00 93.75 185 SER A O 1
ATOM 1492 N N . LYS A 1 186 ? 17.061 -2.409 -12.767 1.00 94.75 186 LYS A N 1
ATOM 1493 C CA . LYS A 1 186 ? 16.559 -2.893 -11.472 1.00 94.75 186 LYS A CA 1
ATOM 1494 C C . LYS A 1 186 ? 15.247 -3.668 -11.647 1.00 94.75 186 LYS A C 1
ATOM 1496 O O . LYS A 1 186 ? 15.088 -4.716 -11.030 1.00 94.75 186 LYS A O 1
ATOM 1501 N N . PHE A 1 187 ? 14.329 -3.171 -12.482 1.00 94.88 187 PHE A N 1
ATOM 1502 C CA . PHE A 1 187 ? 13.052 -3.843 -12.761 1.00 94.88 187 PHE A CA 1
ATOM 1503 C C . PHE A 1 187 ? 13.237 -5.142 -13.548 1.00 94.88 187 PHE A C 1
ATOM 1505 O O . PHE A 1 187 ? 12.624 -6.144 -13.200 1.00 94.88 187 PHE A O 1
ATOM 1512 N N . ILE A 1 188 ? 14.165 -5.161 -14.511 1.00 93.25 188 ILE A N 1
ATOM 1513 C CA . ILE A 1 188 ? 14.612 -6.368 -15.219 1.00 93.25 188 ILE A CA 1
ATOM 1514 C C . ILE A 1 188 ? 15.589 -7.144 -14.320 1.00 93.25 188 ILE A C 1
ATOM 1516 O O . ILE A 1 188 ? 16.771 -7.317 -14.616 1.00 93.25 188 ILE A O 1
ATOM 1520 N N . SER A 1 189 ? 15.102 -7.586 -13.164 1.00 91.88 189 SER A N 1
ATOM 1521 C CA . SER A 1 189 ? 15.820 -8.502 -12.288 1.00 91.88 189 SER A CA 1
ATOM 1522 C C . SER A 1 189 ? 14.874 -9.570 -11.765 1.00 91.88 189 SER A C 1
ATOM 1524 O O . SER A 1 189 ? 13.739 -9.289 -11.374 1.00 91.88 189 SER A O 1
ATOM 1526 N N . TYR A 1 190 ? 15.368 -10.807 -11.740 1.00 91.75 190 TYR A N 1
ATOM 1527 C CA . TYR A 1 190 ? 14.615 -11.947 -11.232 1.00 91.75 190 TYR A CA 1
ATOM 1528 C C . TYR A 1 190 ? 14.099 -11.700 -9.805 1.00 91.75 190 TYR A C 1
ATOM 1530 O O . TYR A 1 190 ? 12.921 -11.909 -9.521 1.00 91.75 190 TYR A O 1
ATOM 1538 N N . GLU A 1 191 ? 14.962 -11.163 -8.934 1.00 91.81 191 GLU A N 1
ATOM 1539 C CA . GLU A 1 191 ? 14.632 -10.823 -7.546 1.00 91.81 191 GLU A CA 1
ATOM 1540 C C . GLU A 1 191 ? 13.413 -9.887 -7.461 1.00 91.81 191 GLU A C 1
ATOM 1542 O O . GLU A 1 191 ? 12.465 -10.177 -6.732 1.00 91.81 191 GLU A O 1
ATOM 1547 N N . ILE A 1 192 ? 13.396 -8.785 -8.224 1.00 93.19 192 ILE A N 1
ATOM 1548 C CA . ILE A 1 192 ? 12.303 -7.803 -8.164 1.00 93.19 192 ILE A CA 1
ATOM 1549 C C . ILE A 1 192 ? 10.996 -8.375 -8.711 1.00 93.19 192 ILE A C 1
ATOM 1551 O O . ILE A 1 192 ? 9.947 -8.139 -8.113 1.00 93.19 192 ILE A O 1
ATOM 1555 N N . ILE A 1 193 ? 11.035 -9.161 -9.790 1.00 93.44 193 ILE A N 1
ATOM 1556 C CA . ILE A 1 193 ? 9.829 -9.785 -10.356 1.00 93.44 193 ILE A CA 1
ATOM 1557 C C . ILE A 1 193 ? 9.203 -10.760 -9.352 1.00 93.44 193 ILE A C 1
ATOM 1559 O O . ILE A 1 193 ? 7.992 -10.715 -9.111 1.00 93.44 193 ILE A O 1
ATOM 1563 N N . VAL A 1 194 ? 10.023 -11.611 -8.728 1.00 94.19 194 VAL A N 1
ATOM 1564 C CA . VAL A 1 194 ? 9.566 -12.555 -7.698 1.00 94.19 194 VAL A CA 1
ATOM 1565 C C . VAL A 1 194 ? 8.977 -11.803 -6.505 1.00 94.19 194 VAL A C 1
ATOM 1567 O O . VAL A 1 194 ? 7.886 -12.148 -6.050 1.00 94.19 194 VAL A O 1
ATOM 1570 N N . LEU A 1 195 ? 9.647 -10.749 -6.027 1.00 94.56 195 LEU A N 1
ATOM 1571 C CA . LEU A 1 195 ? 9.166 -9.939 -4.904 1.00 94.56 195 LEU A CA 1
ATOM 1572 C C . LEU A 1 195 ? 7.849 -9.221 -5.229 1.00 94.56 195 LEU A C 1
ATOM 1574 O O . LEU A 1 195 ? 6.947 -9.224 -4.391 1.00 94.56 195 LEU A O 1
ATOM 1578 N N . LEU A 1 196 ? 7.700 -8.659 -6.434 1.00 95.44 196 LEU A N 1
ATOM 1579 C CA . LEU A 1 196 ? 6.453 -8.043 -6.901 1.00 95.44 196 LEU A CA 1
ATOM 1580 C C . LEU A 1 196 ? 5.299 -9.047 -6.866 1.00 95.44 196 LEU A C 1
ATOM 1582 O O . LEU A 1 196 ? 4.267 -8.779 -6.252 1.00 95.44 196 LEU A O 1
ATOM 1586 N N . LYS A 1 197 ? 5.485 -10.225 -7.471 1.00 94.12 197 LYS A N 1
ATOM 1587 C CA . LYS A 1 197 ? 4.444 -11.260 -7.558 1.00 94.12 197 LYS A CA 1
ATOM 1588 C C . LYS A 1 197 ? 4.109 -11.885 -6.210 1.00 94.12 197 LYS A C 1
ATOM 1590 O O . LYS A 1 197 ? 2.941 -12.143 -5.916 1.00 94.12 197 LYS A O 1
ATOM 1595 N N . PHE A 1 198 ? 5.112 -12.090 -5.362 1.00 93.69 198 PHE A N 1
ATOM 1596 C CA . PHE A 1 198 ? 4.894 -12.529 -3.991 1.00 93.69 198 PHE A CA 1
ATOM 1597 C C . PHE A 1 198 ? 4.074 -11.498 -3.206 1.00 93.69 198 PHE A C 1
ATOM 1599 O O . PHE A 1 198 ? 3.060 -11.842 -2.591 1.00 93.69 198 PHE A O 1
ATOM 1606 N N . MET A 1 199 ? 4.465 -10.223 -3.272 1.00 92.31 199 MET A N 1
ATOM 1607 C CA . MET A 1 199 ? 3.785 -9.163 -2.536 1.00 92.31 199 MET A CA 1
ATOM 1608 C C . MET A 1 199 ? 2.392 -8.876 -3.061 1.00 92.31 199 MET A C 1
ATOM 1610 O O . MET A 1 199 ? 1.511 -8.614 -2.248 1.00 92.31 199 MET A O 1
ATOM 1614 N N . GLU A 1 200 ? 2.142 -8.972 -4.364 1.00 92.69 200 GLU A N 1
ATOM 1615 C CA . GLU A 1 200 ? 0.801 -8.842 -4.940 1.00 92.69 200 GLU A CA 1
ATOM 1616 C C . GLU A 1 200 ? -0.190 -9.800 -4.267 1.00 92.69 200 GLU A C 1
ATOM 1618 O O . GLU A 1 200 ? -1.276 -9.393 -3.856 1.00 92.69 200 GLU A O 1
ATOM 1623 N N . ASN A 1 201 ? 0.204 -11.058 -4.055 1.00 90.62 201 ASN A N 1
ATOM 1624 C CA . ASN A 1 201 ? -0.658 -12.049 -3.416 1.00 90.62 201 ASN A CA 1
ATOM 1625 C C . ASN A 1 201 ? -0.981 -11.704 -1.954 1.00 90.62 201 ASN A C 1
ATOM 1627 O O . ASN A 1 201 ? -2.142 -11.790 -1.533 1.00 90.62 201 ASN A O 1
ATOM 1631 N N . ILE A 1 202 ? 0.031 -11.302 -1.182 1.00 90.62 202 ILE A N 1
ATOM 1632 C CA . ILE A 1 202 ? -0.129 -10.934 0.230 1.00 90.62 202 ILE A CA 1
ATOM 1633 C C . ILE A 1 202 ? -0.942 -9.643 0.359 1.00 90.62 202 ILE A C 1
ATOM 1635 O O . ILE A 1 202 ? -1.937 -9.598 1.085 1.00 90.62 202 ILE A O 1
ATOM 1639 N N . THR A 1 203 ? -0.549 -8.606 -0.379 1.00 90.56 203 THR A N 1
ATOM 1640 C CA . THR A 1 203 ? -1.155 -7.273 -0.305 1.00 90.56 203 THR A CA 1
ATOM 1641 C C . THR A 1 203 ? -2.568 -7.242 -0.863 1.00 90.56 203 THR A C 1
ATOM 1643 O O . THR A 1 203 ? -3.394 -6.530 -0.311 1.00 90.56 203 THR A O 1
ATOM 1646 N N . ARG A 1 204 ? -2.915 -8.072 -1.855 1.00 92.75 204 ARG A N 1
ATOM 1647 C CA . ARG A 1 204 ? -4.310 -8.253 -2.292 1.00 92.75 204 ARG A CA 1
ATOM 1648 C C . ARG A 1 204 ? -5.194 -8.775 -1.160 1.00 92.75 204 ARG A C 1
ATOM 1650 O O . ARG A 1 204 ? -6.294 -8.269 -0.945 1.00 92.75 204 ARG A O 1
ATOM 1657 N N . THR A 1 205 ? -4.705 -9.770 -0.420 1.00 92.62 205 THR A N 1
ATOM 1658 C CA . THR A 1 205 ? -5.441 -10.382 0.697 1.00 92.62 205 THR A CA 1
ATOM 1659 C C . THR A 1 205 ? -5.646 -9.378 1.832 1.00 92.62 205 THR A C 1
ATOM 1661 O O . THR A 1 205 ? -6.759 -9.225 2.337 1.00 92.62 205 THR A O 1
ATOM 1664 N N . THR A 1 206 ? -4.599 -8.640 2.203 1.00 91.19 206 THR A N 1
ATOM 1665 C CA . THR A 1 206 ? -4.685 -7.637 3.274 1.00 91.19 206 THR A CA 1
ATOM 1666 C C . THR A 1 206 ? -5.443 -6.380 2.844 1.00 91.19 206 THR A C 1
ATOM 1668 O O . THR A 1 206 ? -6.191 -5.827 3.646 1.00 91.19 206 THR A O 1
ATOM 1671 N N . ASN A 1 207 ? -5.348 -5.970 1.576 1.00 91.31 207 ASN A N 1
ATOM 1672 C CA . ASN A 1 207 ? -6.151 -4.888 1.006 1.00 91.31 207 ASN A CA 1
ATOM 1673 C C . ASN A 1 207 ? -7.642 -5.232 1.037 1.00 91.31 207 ASN A C 1
ATOM 1675 O O . ASN A 1 207 ? -8.445 -4.403 1.457 1.00 91.31 207 ASN A O 1
ATOM 1679 N N . SER A 1 208 ? -8.009 -6.466 0.668 1.00 92.38 208 SER A N 1
ATOM 1680 C CA . SER A 1 208 ? -9.391 -6.941 0.781 1.00 92.38 208 SER A CA 1
ATOM 1681 C C . SER A 1 208 ? -9.902 -6.811 2.216 1.00 92.38 208 SER A C 1
ATOM 1683 O O . SER A 1 208 ? -10.962 -6.223 2.429 1.00 92.38 208 SER A O 1
ATOM 1685 N N . LEU A 1 209 ? -9.129 -7.259 3.213 1.00 92.75 209 LEU A N 1
ATOM 1686 C CA . LEU A 1 209 ? -9.487 -7.073 4.621 1.00 92.75 209 LEU A CA 1
ATOM 1687 C C . LEU A 1 209 ? -9.712 -5.591 4.957 1.00 92.75 209 LEU A C 1
ATOM 1689 O O . LEU A 1 209 ? -10.763 -5.246 5.489 1.00 92.75 209 LEU A O 1
ATOM 1693 N N . THR A 1 210 ? -8.764 -4.711 4.626 1.00 90.62 210 THR A N 1
ATOM 1694 C CA . THR A 1 210 ? -8.855 -3.276 4.941 1.00 90.62 210 THR A CA 1
ATOM 1695 C C . THR A 1 210 ? -10.074 -2.613 4.289 1.00 90.62 210 THR A C 1
ATOM 1697 O O . THR A 1 210 ? -10.761 -1.842 4.956 1.00 90.62 210 THR A O 1
ATOM 1700 N N . VAL A 1 211 ? -10.393 -2.939 3.032 1.00 90.44 211 VAL A N 1
ATOM 1701 C CA . VAL A 1 211 ? -11.585 -2.420 2.334 1.00 90.44 211 VAL A CA 1
ATOM 1702 C C . VAL A 1 211 ? -12.870 -2.876 3.026 1.00 90.44 211 VAL A C 1
ATOM 1704 O O . VAL A 1 211 ? -13.755 -2.059 3.273 1.00 90.44 211 VAL A O 1
ATOM 1707 N N . HIS A 1 212 ? -12.971 -4.155 3.398 1.00 91.94 212 HIS A N 1
ATOM 1708 C CA . HIS A 1 212 ? -14.159 -4.657 4.088 1.00 91.94 212 HIS A CA 1
ATOM 1709 C C . HIS A 1 212 ? -14.299 -4.059 5.492 1.00 91.94 212 HIS A C 1
ATOM 1711 O O . HIS A 1 212 ? -15.403 -3.672 5.862 1.00 91.94 212 HIS A O 1
ATOM 1717 N N . LEU A 1 213 ? -13.196 -3.894 6.236 1.00 91.12 213 LEU A N 1
ATOM 1718 C CA . LEU A 1 213 ? -13.180 -3.239 7.553 1.00 91.12 213 LEU A CA 1
ATOM 1719 C C . LEU A 1 213 ? -13.652 -1.776 7.519 1.00 91.12 213 LEU A C 1
ATOM 1721 O O . LEU A 1 213 ? -14.022 -1.237 8.558 1.00 91.12 213 LEU A O 1
ATOM 1725 N N . GLN A 1 214 ? -13.631 -1.135 6.349 1.00 88.75 214 GLN A N 1
ATOM 1726 C CA . GLN A 1 214 ? -14.118 0.230 6.128 1.00 88.75 214 GLN A CA 1
ATOM 1727 C C . GLN A 1 214 ? -15.553 0.278 5.576 1.00 88.75 214 GLN A C 1
ATOM 17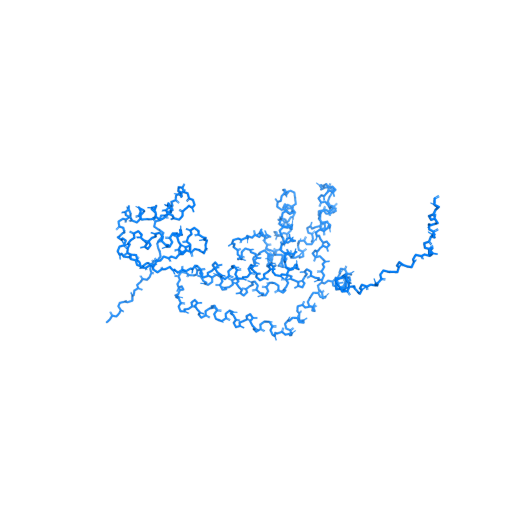29 O O . GLN A 1 214 ? -16.073 1.363 5.313 1.00 88.75 214 GLN A O 1
ATOM 1734 N N . SER A 1 215 ? -16.204 -0.874 5.384 1.00 88.50 215 SER A N 1
ATOM 1735 C CA . SER A 1 215 ? -17.580 -0.942 4.891 1.00 88.50 215 SER A CA 1
ATOM 1736 C C . SER A 1 215 ? -18.573 -0.403 5.920 1.00 88.50 215 SER A C 1
ATOM 1738 O O . SER A 1 215 ? -18.518 -0.740 7.102 1.00 88.50 215 SER A O 1
ATOM 1740 N N . LYS A 1 216 ? -19.541 0.391 5.451 1.00 84.12 216 LYS A N 1
ATOM 1741 C CA . LYS A 1 216 ? -20.549 1.047 6.301 1.00 84.12 216 LYS A CA 1
ATOM 1742 C C . LYS A 1 216 ? -21.481 0.069 7.010 1.00 84.12 216 LYS A C 1
ATOM 1744 O O . LYS A 1 216 ? -22.020 0.387 8.063 1.00 84.12 216 LYS A O 1
ATOM 1749 N N . GLN A 1 217 ? -21.714 -1.095 6.408 1.00 83.56 217 GLN A N 1
ATOM 1750 C CA . GLN A 1 217 ? -22.641 -2.105 6.918 1.00 83.56 217 GLN A CA 1
ATOM 1751 C C . GLN A 1 217 ? -21.949 -3.174 7.772 1.00 83.56 217 GLN A C 1
ATOM 1753 O O . GLN A 1 217 ? -22.606 -4.127 8.185 1.00 83.56 217 GLN A O 1
ATOM 1758 N N . LEU A 1 218 ? -20.639 -3.056 8.019 1.00 85.75 218 LEU A N 1
ATOM 1759 C CA . LEU A 1 218 ? -19.903 -4.071 8.759 1.00 85.75 218 LEU A CA 1
ATOM 1760 C C . LEU A 1 218 ? -20.134 -3.936 10.269 1.00 85.75 218 LEU A C 1
ATOM 1762 O O . LEU A 1 218 ? -19.784 -2.926 10.878 1.00 85.75 218 LEU A O 1
ATOM 1766 N N . ASP A 1 219 ? -20.669 -4.986 10.885 1.00 87.62 219 ASP A N 1
ATOM 1767 C CA . ASP A 1 219 ? -20.750 -5.100 12.339 1.00 87.62 219 ASP A CA 1
ATOM 1768 C C . ASP A 1 219 ? -19.467 -5.702 12.951 1.00 87.62 219 ASP A C 1
ATOM 1770 O O . ASP A 1 219 ? -18.598 -6.254 12.270 1.00 87.62 219 ASP A O 1
ATOM 1774 N N . ILE A 1 220 ? -19.344 -5.600 14.276 1.00 85.75 220 ILE A N 1
ATOM 1775 C CA . ILE A 1 220 ? -18.148 -6.028 15.015 1.00 85.75 220 ILE A CA 1
ATOM 1776 C C . ILE A 1 220 ? -17.918 -7.546 14.913 1.00 85.75 220 ILE A C 1
ATOM 1778 O O . ILE A 1 220 ? -16.766 -7.969 14.811 1.00 85.75 220 ILE A O 1
ATOM 1782 N N . LEU A 1 221 ? -18.971 -8.371 14.916 1.00 89.69 221 LEU A N 1
ATOM 1783 C CA . LEU A 1 221 ? -18.825 -9.829 14.840 1.00 89.69 221 LEU A CA 1
ATOM 1784 C C . LEU A 1 221 ? -18.328 -10.238 13.452 1.00 89.69 221 LEU A C 1
ATOM 1786 O O . LEU A 1 221 ? -17.350 -10.979 13.347 1.00 89.69 221 LEU A O 1
ATOM 1790 N N . SER A 1 222 ? -18.930 -9.673 12.403 1.00 91.38 222 SER A N 1
ATOM 1791 C CA . SER A 1 222 ? -18.481 -9.866 11.020 1.00 91.38 222 SER A CA 1
ATOM 1792 C C . SER A 1 222 ? -17.035 -9.394 10.824 1.00 91.38 222 SER A C 1
ATOM 1794 O O . SER A 1 222 ? -16.241 -10.064 10.165 1.00 91.38 222 SER A O 1
ATOM 1796 N N . SER A 1 223 ? -16.642 -8.280 11.451 1.00 91.31 223 SER A N 1
ATOM 1797 C CA . SER A 1 223 ? -15.254 -7.793 11.457 1.00 91.31 223 SER A CA 1
ATOM 1798 C C . SER A 1 223 ? -14.277 -8.801 12.077 1.00 91.31 223 SER A C 1
ATOM 1800 O O . SER A 1 223 ? -13.235 -9.107 11.489 1.00 91.31 223 SER A O 1
ATOM 1802 N N . MET A 1 224 ? -14.622 -9.388 13.228 1.00 91.94 224 MET A N 1
ATOM 1803 C CA . MET A 1 224 ? -13.800 -10.420 13.873 1.00 91.94 224 MET A CA 1
ATOM 1804 C C . MET A 1 224 ? -13.660 -11.674 13.004 1.00 91.94 224 MET A C 1
ATOM 1806 O O . MET A 1 224 ? -12.573 -12.260 12.924 1.00 91.94 224 MET A O 1
ATOM 1810 N N . GLU A 1 225 ? -14.737 -12.081 12.332 1.00 94.69 225 GLU A N 1
ATOM 1811 C CA . GLU A 1 225 ? -14.719 -13.217 11.414 1.00 94.69 225 GLU A CA 1
ATOM 1812 C C . GLU A 1 225 ? -13.833 -12.943 10.190 1.00 94.69 225 GLU A C 1
ATOM 1814 O O . GLU A 1 225 ? -12.992 -13.779 9.849 1.00 94.69 225 GLU A O 1
ATOM 1819 N N . LEU A 1 226 ? -13.934 -11.755 9.584 1.00 94.69 226 LEU A N 1
ATOM 1820 C CA . LEU A 1 226 ? -13.082 -11.335 8.466 1.00 94.69 226 LEU A CA 1
ATOM 1821 C C . LEU A 1 226 ? -11.595 -11.359 8.831 1.00 94.69 226 LEU A C 1
ATOM 1823 O O . LEU A 1 226 ? -10.782 -11.897 8.074 1.00 94.69 226 LEU A O 1
ATOM 1827 N N . ILE A 1 227 ? -11.232 -10.823 10.000 1.00 94.06 227 ILE A N 1
ATOM 1828 C CA . ILE A 1 227 ? -9.849 -10.852 10.496 1.00 94.06 227 ILE A CA 1
ATOM 1829 C C . ILE A 1 227 ? -9.396 -12.304 10.688 1.00 94.06 227 ILE A C 1
ATOM 1831 O O . ILE A 1 227 ? -8.325 -12.691 10.219 1.00 94.06 227 ILE A O 1
ATOM 1835 N N . THR A 1 228 ? -10.225 -13.134 11.325 1.00 95.69 228 THR A N 1
ATOM 1836 C CA . THR A 1 228 ? -9.910 -14.546 11.582 1.00 95.69 228 THR A CA 1
ATOM 1837 C C . THR A 1 228 ? -9.707 -15.330 10.287 1.00 95.69 228 THR A C 1
ATOM 1839 O O . THR A 1 228 ? -8.754 -16.102 10.169 1.00 95.69 228 THR A O 1
ATOM 1842 N N . ASN A 1 229 ? -10.572 -15.123 9.296 1.00 95.88 229 ASN A N 1
ATOM 1843 C CA . ASN A 1 229 ? -10.478 -15.783 7.999 1.00 95.88 229 ASN A CA 1
ATOM 1844 C C . ASN A 1 229 ? -9.273 -15.279 7.198 1.00 95.88 229 ASN A C 1
ATOM 1846 O O . ASN A 1 229 ? -8.549 -16.091 6.627 1.00 95.88 229 ASN A O 1
ATOM 1850 N N . THR A 1 230 ? -8.969 -13.981 7.250 1.00 95.25 230 THR A N 1
ATOM 1851 C CA . THR A 1 230 ? -7.752 -13.420 6.640 1.00 95.25 230 THR A CA 1
ATOM 1852 C C . THR A 1 230 ? -6.488 -14.032 7.245 1.00 95.25 230 THR A C 1
ATOM 1854 O O . THR A 1 230 ? -5.582 -14.436 6.518 1.00 95.25 230 THR A O 1
ATOM 1857 N N . LEU A 1 231 ? -6.437 -14.194 8.571 1.00 94.62 231 LEU A N 1
ATOM 1858 C CA . LEU A 1 231 ? -5.323 -14.866 9.245 1.00 94.62 231 LEU A CA 1
ATOM 1859 C C . LEU A 1 231 ? -5.186 -16.334 8.821 1.00 94.62 231 LEU A C 1
ATOM 1861 O O . LEU A 1 231 ? -4.064 -16.818 8.669 1.00 94.62 231 LEU A O 1
ATOM 1865 N N . LYS A 1 232 ? -6.300 -17.052 8.622 1.00 96.00 232 LYS A N 1
ATOM 1866 C CA . LYS A 1 232 ? -6.273 -18.423 8.084 1.00 96.00 232 LYS A CA 1
ATOM 1867 C C . LYS A 1 232 ? -5.712 -18.443 6.662 1.00 96.00 232 LYS A C 1
ATOM 1869 O O . LYS A 1 232 ? -4.826 -19.248 6.401 1.00 96.00 232 LYS A O 1
ATOM 1874 N N . LEU A 1 233 ? -6.158 -17.538 5.788 1.00 95.12 233 LEU A N 1
ATOM 1875 C CA . LEU A 1 233 ? -5.662 -17.436 4.412 1.00 95.12 233 LEU A CA 1
ATOM 1876 C C . LEU A 1 233 ? -4.155 -17.167 4.372 1.00 95.12 233 LEU A C 1
ATOM 1878 O O . LEU A 1 233 ? -3.428 -17.901 3.713 1.00 95.12 233 LEU A O 1
ATOM 1882 N N . ILE A 1 234 ? -3.659 -16.201 5.150 1.00 93.44 234 ILE A N 1
ATOM 1883 C CA . ILE A 1 234 ? -2.218 -15.905 5.226 1.00 93.44 234 ILE A CA 1
ATOM 1884 C C . ILE A 1 234 ? -1.429 -17.121 5.741 1.00 93.44 234 ILE A C 1
ATOM 1886 O O . ILE A 1 234 ? -0.356 -17.430 5.224 1.00 93.44 234 ILE A O 1
ATOM 1890 N N . LYS A 1 235 ? -1.956 -17.855 6.732 1.00 94.44 235 LYS A N 1
ATOM 1891 C CA . LYS A 1 235 ? -1.330 -19.097 7.221 1.00 94.44 235 LYS A CA 1
ATOM 1892 C C . LYS A 1 235 ? -1.310 -20.199 6.163 1.00 94.44 235 LYS A C 1
ATOM 1894 O O . LYS A 1 235 ? -0.325 -20.923 6.089 1.00 94.44 235 LYS A O 1
ATOM 1899 N N . MET A 1 236 ? -2.369 -20.332 5.368 1.00 94.69 236 MET A N 1
ATOM 1900 C CA . MET A 1 236 ? -2.407 -21.280 4.253 1.00 94.69 236 MET A CA 1
ATOM 1901 C C . MET A 1 236 ? -1.361 -20.912 3.202 1.00 94.69 236 MET A C 1
ATOM 1903 O O . MET A 1 236 ? -0.560 -21.764 2.846 1.00 94.69 236 MET A O 1
ATOM 1907 N N . MET A 1 237 ? -1.295 -19.639 2.799 1.00 93.12 237 MET A N 1
ATOM 1908 C CA . MET A 1 237 ? -0.300 -19.143 1.840 1.00 93.12 237 MET A CA 1
ATOM 1909 C C . MET A 1 237 ? 1.136 -19.380 2.317 1.00 93.12 237 MET A C 1
ATOM 1911 O O . MET A 1 237 ? 1.989 -19.767 1.528 1.00 93.12 237 MET A O 1
ATOM 1915 N N . ARG A 1 238 ? 1.407 -19.188 3.615 1.00 92.38 238 ARG A N 1
ATOM 1916 C CA . ARG A 1 238 ? 2.727 -19.449 4.208 1.00 92.38 238 ARG A CA 1
ATOM 1917 C C . ARG A 1 238 ? 3.167 -20.911 4.071 1.00 92.38 238 ARG A C 1
ATOM 1919 O O . ARG A 1 238 ? 4.363 -21.160 4.007 1.00 92.38 238 ARG A O 1
ATOM 1926 N N . ASN A 1 239 ? 2.223 -21.846 4.083 1.00 94.00 239 ASN A N 1
ATOM 1927 C CA . ASN A 1 239 ? 2.495 -23.282 4.033 1.00 94.00 239 ASN A CA 1
ATOM 1928 C C . ASN A 1 239 ? 2.281 -23.875 2.627 1.00 94.00 239 ASN A C 1
ATOM 1930 O O . ASN A 1 239 ? 2.266 -25.095 2.479 1.00 94.00 239 ASN A O 1
ATOM 1934 N N . ASP A 1 240 ? 2.065 -23.037 1.611 1.00 94.38 240 ASP A N 1
ATOM 1935 C CA . ASP A 1 240 ? 1.830 -23.465 0.235 1.00 94.38 240 ASP A CA 1
ATOM 1936 C C . ASP A 1 240 ? 3.117 -23.361 -0.597 1.00 94.38 240 ASP A C 1
ATOM 1938 O O . ASP A 1 240 ? 3.334 -22.425 -1.375 1.00 94.38 240 ASP A O 1
ATOM 1942 N N . ASP A 1 241 ? 3.978 -24.366 -0.434 1.00 94.06 241 ASP A N 1
ATOM 1943 C CA . ASP A 1 241 ? 5.239 -24.478 -1.172 1.00 94.06 241 ASP A CA 1
ATOM 1944 C C . ASP A 1 241 ? 5.024 -24.537 -2.690 1.00 94.06 241 ASP A C 1
ATOM 1946 O O . ASP A 1 241 ? 5.889 -24.114 -3.459 1.00 94.06 241 ASP A O 1
ATOM 1950 N N . GLN A 1 242 ? 3.884 -25.068 -3.146 1.00 95.06 242 GLN A N 1
ATOM 1951 C CA . GLN A 1 242 ? 3.601 -25.178 -4.573 1.00 95.06 242 GLN A CA 1
ATOM 1952 C C . GLN A 1 242 ? 3.311 -23.805 -5.175 1.00 95.06 242 GLN A C 1
ATOM 1954 O O . GLN A 1 242 ? 3.852 -23.479 -6.232 1.00 95.06 242 GLN A O 1
ATOM 1959 N N . SER A 1 243 ? 2.517 -22.978 -4.495 1.00 92.81 243 SER A N 1
ATOM 1960 C CA . SER A 1 243 ? 2.294 -21.591 -4.909 1.00 92.81 243 SER A CA 1
ATOM 1961 C C . SER A 1 243 ? 3.593 -20.790 -4.932 1.00 92.81 243 SER A C 1
ATOM 1963 O O . SER A 1 243 ? 3.819 -20.039 -5.881 1.00 92.81 243 SER A O 1
ATOM 1965 N N . LEU A 1 244 ? 4.487 -20.986 -3.955 1.00 93.25 244 LEU A N 1
ATOM 1966 C CA . LEU A 1 244 ? 5.800 -20.337 -3.968 1.00 93.25 244 LEU A CA 1
ATOM 1967 C C . LEU A 1 244 ? 6.645 -20.782 -5.170 1.00 93.25 244 LEU A C 1
ATOM 1969 O O . LEU A 1 244 ? 7.170 -19.934 -5.888 1.00 93.25 244 LEU A O 1
ATOM 1973 N N . LYS A 1 245 ? 6.725 -22.090 -5.449 1.00 94.88 245 LYS A N 1
ATOM 1974 C CA . LYS A 1 245 ? 7.423 -22.615 -6.639 1.00 94.88 245 LYS A CA 1
ATOM 1975 C C . LYS A 1 245 ? 6.866 -22.037 -7.936 1.00 94.88 245 LYS A C 1
ATOM 1977 O O . LYS A 1 245 ? 7.636 -21.691 -8.824 1.00 94.88 245 LYS A O 1
ATOM 1982 N N . ASN A 1 246 ? 5.547 -21.888 -8.035 1.00 95.44 246 ASN A N 1
ATOM 1983 C CA . ASN A 1 246 ? 4.912 -21.295 -9.208 1.00 95.44 246 ASN A CA 1
ATOM 1984 C C . ASN A 1 246 ? 5.321 -19.823 -9.401 1.00 95.44 246 ASN A C 1
ATOM 1986 O O . ASN A 1 246 ? 5.516 -19.400 -10.537 1.00 95.44 246 ASN A O 1
ATOM 1990 N N . ILE A 1 247 ? 5.479 -19.050 -8.317 1.00 94.94 247 ILE A N 1
ATOM 1991 C CA . ILE A 1 247 ? 5.968 -17.660 -8.383 1.00 94.94 247 ILE A CA 1
ATOM 1992 C C . ILE A 1 247 ? 7.419 -17.616 -8.875 1.00 94.94 247 ILE A C 1
ATOM 1994 O O . ILE A 1 247 ? 7.743 -16.779 -9.714 1.00 94.94 247 ILE A O 1
ATOM 1998 N N . LEU A 1 248 ? 8.274 -18.521 -8.389 1.00 94.56 248 LEU A N 1
ATOM 1999 C CA . LEU A 1 248 ? 9.670 -18.620 -8.830 1.00 94.56 248 LEU A CA 1
ATOM 2000 C C . LEU A 1 248 ? 9.750 -18.948 -10.329 1.00 94.56 248 LEU A C 1
ATOM 2002 O O . LEU A 1 248 ? 10.327 -18.178 -11.089 1.00 94.56 248 LEU A O 1
ATOM 2006 N N . LEU A 1 249 ? 9.055 -20.001 -10.775 1.00 94.44 249 LEU A N 1
ATOM 2007 C CA . LEU A 1 249 ? 8.977 -20.391 -12.192 1.00 94.44 249 LEU A CA 1
ATOM 2008 C C . LEU A 1 249 ? 8.434 -19.267 -13.087 1.00 94.44 249 LEU A C 1
ATOM 2010 O O . LEU A 1 249 ? 8.895 -19.075 -14.212 1.00 94.44 249 LEU A O 1
ATOM 2014 N N . LEU A 1 250 ? 7.449 -18.506 -12.599 1.00 92.81 250 LEU A N 1
ATOM 2015 C CA . LEU A 1 250 ? 6.935 -17.340 -13.314 1.00 92.81 250 LEU A CA 1
ATOM 2016 C C . LEU A 1 250 ? 8.018 -16.265 -13.475 1.00 92.81 250 LEU A C 1
ATOM 2018 O O . LEU A 1 250 ? 8.131 -15.684 -14.551 1.00 92.81 250 LEU A O 1
ATOM 2022 N N . GLY A 1 251 ? 8.808 -16.016 -12.428 1.00 92.75 251 GLY A N 1
ATOM 2023 C CA . GLY A 1 251 ? 9.943 -15.097 -12.477 1.00 92.75 251 GLY A CA 1
ATOM 2024 C C . GLY A 1 251 ? 11.004 -15.528 -13.490 1.00 92.75 251 GLY A C 1
ATOM 2025 O O . GLY A 1 251 ? 11.482 -14.690 -14.251 1.00 92.75 251 GLY A O 1
ATOM 2026 N N . GLU A 1 252 ? 11.324 -16.825 -13.550 1.00 92.44 252 GLU A N 1
ATOM 2027 C CA . GLU A 1 252 ? 12.298 -17.386 -14.500 1.00 92.44 252 GLU A CA 1
ATOM 2028 C C . GLU A 1 252 ? 11.826 -17.165 -15.939 1.00 92.44 252 GLU A C 1
ATOM 2030 O O . GLU A 1 252 ? 12.537 -16.586 -16.759 1.00 92.44 252 GLU A O 1
ATOM 2035 N N . LYS A 1 253 ? 10.571 -17.529 -16.219 1.00 91.94 253 LYS A N 1
ATOM 2036 C CA . LYS A 1 253 ? 9.957 -17.329 -17.534 1.00 91.94 253 LYS A CA 1
ATOM 2037 C C . LYS A 1 253 ? 9.896 -15.853 -17.931 1.00 91.94 253 LYS A C 1
ATOM 2039 O O . LYS A 1 253 ? 10.031 -15.520 -19.103 1.00 91.94 253 LYS A O 1
ATOM 2044 N N . HIS A 1 254 ? 9.651 -14.962 -16.973 1.00 90.19 254 HIS A N 1
ATOM 2045 C CA . HIS A 1 254 ? 9.550 -13.533 -17.249 1.00 90.19 254 HIS A CA 1
ATOM 2046 C C . HIS A 1 254 ? 10.912 -12.909 -17.581 1.00 90.19 254 HIS A C 1
ATOM 2048 O O . HIS A 1 254 ? 10.977 -11.980 -18.383 1.00 90.19 254 HIS A O 1
ATO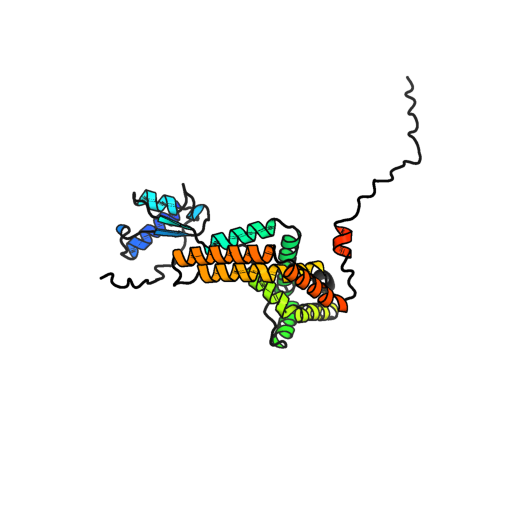M 2054 N N . ILE A 1 255 ? 11.999 -13.405 -16.980 1.00 90.06 255 ILE A N 1
ATOM 2055 C CA . ILE A 1 255 ? 13.341 -12.855 -17.192 1.00 90.06 255 ILE A CA 1
ATOM 2056 C C . ILE A 1 255 ? 14.091 -13.499 -18.371 1.00 90.06 255 ILE A C 1
ATOM 2058 O O . ILE A 1 255 ? 15.021 -12.888 -18.894 1.00 90.06 255 ILE A O 1
ATOM 2062 N N . GLU A 1 256 ? 13.663 -14.679 -18.830 1.00 89.25 256 GLU A N 1
ATOM 2063 C CA . GLU A 1 256 ? 14.241 -15.418 -19.966 1.00 89.25 256 GLU A CA 1
ATOM 2064 C C . GLU A 1 256 ? 14.524 -14.549 -21.215 1.00 89.25 256 GLU A C 1
ATOM 2066 O O . GLU A 1 256 ? 15.630 -14.645 -21.751 1.00 89.25 256 GLU A O 1
ATOM 2071 N N . PRO A 1 257 ? 13.636 -13.630 -21.658 1.00 89.81 257 PRO A N 1
ATOM 2072 C CA . PRO A 1 257 ? 13.896 -12.792 -22.835 1.00 89.81 257 PRO A CA 1
ATOM 2073 C C . PRO A 1 257 ? 15.041 -11.780 -22.665 1.00 89.81 257 PRO A C 1
ATOM 2075 O O . PRO A 1 257 ? 15.488 -11.191 -23.648 1.00 89.81 257 PRO A O 1
ATOM 2078 N N . TYR A 1 258 ? 15.485 -11.535 -21.430 1.00 86.62 258 TYR A N 1
ATOM 2079 C CA . TYR A 1 258 ? 16.425 -10.471 -21.082 1.00 86.62 258 TYR A CA 1
ATOM 2080 C C . TYR A 1 258 ? 17.854 -10.968 -20.798 1.00 86.62 258 TYR A C 1
ATOM 2082 O O . TYR A 1 258 ? 18.707 -10.140 -20.476 1.00 86.62 258 TYR A O 1
ATOM 2090 N N . ASP A 1 259 ? 18.116 -12.278 -20.912 1.00 82.00 259 ASP A N 1
ATOM 2091 C CA . ASP A 1 259 ? 19.430 -12.916 -20.679 1.00 82.00 259 ASP A CA 1
ATOM 2092 C C . ASP A 1 259 ? 20.081 -12.499 -19.342 1.00 82.00 259 ASP A C 1
ATOM 2094 O O . ASP A 1 259 ? 21.252 -12.121 -19.249 1.00 82.00 259 ASP A O 1
ATOM 2098 N N . VAL A 1 260 ? 19.277 -12.489 -18.275 1.00 82.94 260 VAL A N 1
ATOM 2099 C CA . VAL A 1 260 ? 19.736 -12.125 -16.930 1.00 82.94 260 VAL A CA 1
ATOM 2100 C C . VAL A 1 260 ? 20.128 -13.372 -16.151 1.00 82.94 260 VAL A C 1
ATOM 2102 O O . VAL A 1 260 ? 19.362 -14.325 -16.050 1.00 82.94 260 VAL A O 1
ATOM 2105 N N . ASP A 1 261 ? 21.293 -13.313 -15.509 1.00 82.69 261 ASP A N 1
ATOM 2106 C CA . ASP A 1 261 ? 21.727 -14.306 -14.526 1.00 82.69 261 ASP A CA 1
ATOM 2107 C C . ASP A 1 261 ? 20.812 -14.280 -13.285 1.00 82.69 261 ASP A C 1
ATOM 2109 O O . ASP A 1 261 ? 20.881 -13.368 -12.452 1.00 82.69 261 ASP A O 1
ATOM 2113 N N . ILE A 1 262 ? 19.954 -15.299 -13.189 1.00 84.75 262 ILE A N 1
ATOM 2114 C CA . ILE A 1 262 ? 18.994 -15.536 -12.102 1.00 84.75 262 ILE A CA 1
ATOM 2115 C C . ILE A 1 262 ? 19.722 -15.723 -10.762 1.00 84.75 262 ILE A C 1
ATOM 2117 O O . ILE A 1 262 ? 19.278 -15.210 -9.731 1.00 84.75 262 ILE A O 1
ATOM 2121 N N . ASP A 1 263 ? 20.881 -16.383 -10.776 1.00 81.38 263 ASP A N 1
ATOM 2122 C CA . ASP A 1 263 ? 21.638 -16.727 -9.573 1.00 81.38 263 ASP A CA 1
ATOM 2123 C C . ASP A 1 263 ? 22.535 -15.584 -9.095 1.00 81.38 263 ASP A C 1
ATOM 2125 O O . ASP A 1 263 ? 23.041 -15.617 -7.972 1.00 81.38 263 ASP A O 1
ATOM 2129 N N . LYS A 1 264 ? 22.730 -14.532 -9.898 1.00 79.69 264 LYS A N 1
ATOM 2130 C CA . LYS A 1 264 ? 23.579 -13.376 -9.562 1.00 79.69 264 LYS A CA 1
ATOM 2131 C C . LYS A 1 264 ? 23.274 -12.797 -8.183 1.00 79.69 264 LYS A C 1
ATOM 2133 O O . LYS A 1 264 ? 24.185 -12.430 -7.434 1.00 79.69 264 LYS A O 1
ATOM 2138 N N . GLY A 1 265 ? 21.986 -12.691 -7.875 1.00 73.12 265 GLY A N 1
ATOM 2139 C CA . GLY A 1 265 ? 21.456 -12.184 -6.619 1.00 73.12 265 GLY A CA 1
ATOM 2140 C C . GLY A 1 265 ? 21.796 -13.072 -5.426 1.00 73.12 265 GLY A C 1
ATOM 2141 O O . GLY A 1 265 ? 22.482 -12.643 -4.489 1.00 73.12 265 GLY A O 1
ATOM 2142 N N . PHE A 1 266 ? 21.409 -14.345 -5.530 1.00 77.00 266 PHE A N 1
ATOM 2143 C CA . PHE A 1 266 ? 21.708 -15.393 -4.557 1.00 77.00 266 PHE A CA 1
ATOM 2144 C C . PHE A 1 266 ? 23.217 -15.505 -4.306 1.00 77.00 266 PHE A C 1
ATOM 2146 O O . PHE A 1 266 ? 23.684 -15.387 -3.173 1.00 77.00 266 PHE A O 1
ATOM 2153 N N . ASN A 1 267 ? 24.007 -15.608 -5.372 1.00 80.06 267 ASN A N 1
ATOM 2154 C CA . ASN A 1 267 ? 25.459 -15.710 -5.312 1.00 80.06 267 ASN A CA 1
ATOM 2155 C C . ASN A 1 267 ? 26.108 -14.476 -4.685 1.00 80.06 267 ASN A C 1
ATOM 2157 O O . ASN A 1 267 ? 27.143 -14.604 -4.041 1.00 80.06 267 ASN A O 1
ATOM 2161 N N . ARG A 1 268 ? 25.540 -13.273 -4.843 1.00 78.00 268 ARG A N 1
ATOM 2162 C CA . ARG A 1 268 ? 26.028 -12.056 -4.173 1.00 78.00 268 ARG A CA 1
ATOM 2163 C C . ARG A 1 268 ? 25.800 -12.107 -2.662 1.00 78.00 268 ARG A C 1
ATOM 2165 O O . ARG A 1 268 ? 26.694 -11.692 -1.928 1.00 78.00 268 ARG A O 1
ATOM 2172 N N . LEU A 1 269 ? 24.637 -12.577 -2.218 1.00 71.25 269 LEU A N 1
ATOM 2173 C CA . LEU A 1 269 ? 24.247 -12.606 -0.803 1.00 71.25 269 LEU A CA 1
ATOM 2174 C C . LEU A 1 269 ? 24.856 -13.794 -0.045 1.00 71.25 269 LEU A C 1
ATOM 2176 O O . LEU A 1 269 ? 25.178 -13.672 1.133 1.00 71.25 269 LEU A O 1
ATOM 2180 N N . HIS A 1 270 ? 25.082 -14.910 -0.737 1.00 75.88 270 HIS A N 1
ATOM 2181 C CA . HIS A 1 270 ? 25.609 -16.155 -0.178 1.00 75.88 270 HIS A CA 1
ATOM 2182 C C . HIS A 1 270 ? 27.061 -16.429 -0.584 1.00 75.88 270 HIS A C 1
ATOM 2184 O O . HIS A 1 270 ? 27.495 -17.582 -0.610 1.00 75.88 270 HIS A O 1
ATOM 2190 N N . ARG A 1 271 ? 27.849 -15.384 -0.882 1.00 70.19 271 ARG A N 1
ATOM 2191 C CA . ARG A 1 271 ? 29.291 -15.565 -1.103 1.00 70.19 271 ARG A CA 1
ATOM 2192 C C . ARG A 1 271 ? 29.904 -16.192 0.139 1.00 70.19 271 ARG A C 1
ATOM 2194 O O . ARG A 1 271 ? 29.900 -15.586 1.210 1.00 70.19 271 ARG A O 1
ATOM 2201 N N . PHE A 1 272 ? 30.503 -17.368 -0.022 1.00 61.00 272 PHE A N 1
ATOM 2202 C CA . PHE A 1 272 ? 31.400 -17.901 0.989 1.00 61.00 272 PHE A CA 1
ATOM 2203 C C . PHE A 1 272 ? 32.513 -16.884 1.214 1.00 61.00 272 PHE A C 1
ATOM 2205 O O . PHE A 1 272 ? 33.258 -16.543 0.291 1.00 61.00 272 PHE A O 1
ATOM 2212 N N . HIS A 1 273 ? 32.603 -16.373 2.439 1.00 57.44 273 HIS A N 1
ATOM 2213 C CA . HIS A 1 273 ? 33.685 -15.488 2.818 1.00 57.44 273 HIS A CA 1
ATOM 2214 C C . HIS A 1 273 ? 34.979 -16.297 2.727 1.00 57.44 273 HIS A C 1
ATOM 2216 O O . HIS A 1 273 ? 35.270 -17.117 3.598 1.00 57.44 273 HIS A O 1
ATOM 2222 N N . GLN A 1 274 ? 35.755 -16.107 1.659 1.00 62.69 274 GLN A N 1
ATOM 2223 C CA . GLN A 1 274 ? 37.107 -16.639 1.647 1.00 62.69 274 GLN A CA 1
ATOM 2224 C C . GLN A 1 274 ? 37.875 -15.925 2.771 1.00 62.69 274 GLN A C 1
ATOM 2226 O O . GLN A 1 274 ? 37.798 -14.692 2.871 1.00 62.69 274 GLN A O 1
ATOM 2231 N N . PRO A 1 275 ? 38.554 -16.658 3.671 1.00 56.69 275 PRO A N 1
ATOM 2232 C CA . PRO A 1 275 ? 39.395 -16.028 4.674 1.00 56.69 275 PRO A CA 1
ATOM 2233 C C . PRO A 1 275 ? 40.441 -15.176 3.955 1.00 56.69 275 PRO A C 1
ATOM 2235 O O . PRO A 1 275 ? 40.997 -15.593 2.938 1.00 56.69 275 PRO A O 1
ATOM 2238 N N . SER A 1 276 ? 40.685 -13.960 4.449 1.00 60.19 276 SER A N 1
ATOM 2239 C CA . SER A 1 276 ? 41.651 -13.063 3.822 1.00 60.19 276 SER A CA 1
ATOM 2240 C C . SER A 1 276 ? 43.013 -13.754 3.763 1.00 60.19 276 SER A C 1
ATOM 2242 O O . SER A 1 276 ? 43.633 -13.982 4.802 1.00 60.19 276 SER A O 1
ATOM 2244 N N . CYS A 1 277 ? 43.506 -14.051 2.563 1.00 62.38 277 CYS A N 1
ATOM 2245 C CA . CYS A 1 277 ? 44.890 -14.465 2.359 1.00 62.38 277 CYS A CA 1
ATOM 2246 C C . CYS A 1 277 ? 45.803 -13.236 2.520 1.00 62.38 277 CYS A C 1
ATOM 2248 O O . CYS A 1 277 ? 46.383 -12.733 1.564 1.00 62.38 277 CYS A O 1
ATOM 2250 N N . ARG A 1 278 ? 45.917 -12.707 3.744 1.00 59.56 278 ARG A N 1
ATOM 2251 C CA . ARG A 1 278 ? 47.066 -11.884 4.134 1.00 59.56 278 ARG A CA 1
ATOM 2252 C C . ARG A 1 278 ? 48.143 -12.821 4.659 1.00 59.56 278 ARG A C 1
ATOM 2254 O O . ARG A 1 278 ? 48.387 -12.896 5.857 1.00 59.56 278 ARG A O 1
ATOM 2261 N N . ILE A 1 279 ? 48.774 -13.554 3.748 1.00 61.34 279 ILE A N 1
ATOM 2262 C CA . ILE A 1 279 ? 50.132 -14.021 4.001 1.00 61.34 279 ILE A CA 1
ATOM 2263 C C . ILE A 1 279 ? 51.004 -12.839 3.605 1.00 61.34 279 ILE A C 1
ATOM 2265 O O . ILE A 1 279 ? 51.207 -12.587 2.422 1.00 61.34 279 ILE A O 1
ATOM 2269 N N . ASP A 1 280 ? 51.426 -12.059 4.595 1.00 59.38 280 ASP A N 1
ATOM 2270 C CA . ASP A 1 280 ? 52.447 -11.038 4.396 1.00 59.38 280 ASP A CA 1
ATOM 2271 C C . ASP A 1 280 ? 53.723 -11.776 3.941 1.00 59.38 280 ASP A C 1
ATOM 2273 O O . ASP A 1 280 ? 54.264 -12.574 4.711 1.00 59.38 280 ASP A O 1
ATOM 2277 N N . PRO A 1 281 ? 54.223 -11.601 2.702 1.00 60.53 281 PRO A N 1
ATOM 2278 C CA . PRO A 1 281 ? 55.390 -12.348 2.227 1.00 60.53 281 PRO A CA 1
ATOM 2279 C C . PRO A 1 281 ? 56.696 -11.855 2.874 1.00 60.53 281 PRO A C 1
ATOM 2281 O O . PRO A 1 281 ? 57.780 -12.334 2.541 1.00 60.53 281 PRO A O 1
ATOM 2284 N N . LYS A 1 282 ? 56.618 -10.879 3.789 1.00 59.94 282 LYS A N 1
ATOM 2285 C CA . LYS A 1 282 ? 57.741 -10.375 4.576 1.00 59.94 282 LYS A CA 1
ATOM 2286 C C . LYS A 1 282 ? 57.426 -10.541 6.064 1.00 59.94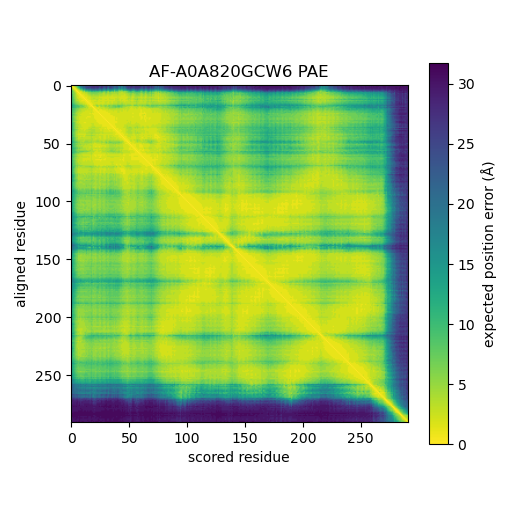 282 LYS A C 1
ATOM 2288 O O . LYS A 1 282 ? 56.646 -9.750 6.590 1.00 59.94 282 LYS A O 1
ATOM 2293 N N . PRO A 1 283 ? 58.037 -11.510 6.771 1.00 50.03 283 PRO A N 1
ATOM 2294 C CA . PRO A 1 283 ? 57.965 -11.523 8.223 1.00 50.03 283 PRO A CA 1
ATOM 2295 C C . PRO A 1 283 ? 58.573 -10.218 8.749 1.00 50.03 283 PRO A C 1
ATOM 2297 O O . PRO A 1 283 ? 59.546 -9.706 8.186 1.00 50.03 283 PRO A O 1
ATOM 2300 N N . ALA A 1 284 ? 57.953 -9.664 9.793 1.00 53.38 284 ALA A N 1
ATOM 2301 C CA . ALA A 1 284 ? 58.348 -8.417 10.433 1.00 53.38 284 ALA A CA 1
ATOM 2302 C C . ALA A 1 284 ? 59.877 -8.312 10.546 1.00 53.38 284 ALA A C 1
ATOM 2304 O O . ALA A 1 284 ? 60.528 -9.177 11.136 1.00 53.38 284 ALA A O 1
ATOM 2305 N N . LYS A 1 285 ? 60.462 -7.242 9.989 1.00 54.41 285 LYS A N 1
ATOM 2306 C CA . LYS A 1 285 ? 61.830 -6.862 10.346 1.00 54.41 285 LYS A CA 1
ATOM 2307 C C . LYS A 1 285 ? 61.838 -6.671 11.858 1.00 54.41 285 LYS A C 1
ATOM 2309 O O . LYS A 1 285 ? 61.164 -5.778 12.364 1.00 54.41 285 LYS A O 1
ATOM 2314 N N . VAL A 1 286 ? 62.572 -7.534 12.553 1.00 53.56 286 VAL A N 1
ATOM 2315 C CA . VAL A 1 286 ? 62.869 -7.399 13.976 1.00 53.56 286 VAL A CA 1
ATOM 2316 C C . VAL A 1 286 ? 63.444 -6.000 14.178 1.00 53.56 286 VAL A C 1
ATOM 2318 O O . VAL A 1 286 ? 64.547 -5.702 13.722 1.00 53.56 286 VAL A O 1
ATOM 2321 N N . VAL A 1 287 ? 62.669 -5.117 14.803 1.00 53.06 287 VAL A N 1
ATOM 2322 C CA . VAL A 1 287 ? 63.167 -3.826 15.267 1.00 53.06 287 VAL A CA 1
ATOM 2323 C C . VAL A 1 287 ? 64.126 -4.144 16.409 1.00 53.06 287 VAL A C 1
ATOM 2325 O O . VAL A 1 287 ? 63.699 -4.512 17.502 1.00 53.06 287 VAL A O 1
ATOM 2328 N N . GLN A 1 288 ? 65.430 -4.069 16.145 1.00 48.50 288 GLN A N 1
ATOM 2329 C CA . GLN A 1 288 ? 66.424 -4.042 17.210 1.00 48.50 288 GLN A CA 1
ATOM 2330 C C . GLN A 1 288 ? 66.261 -2.719 17.958 1.00 48.50 288 GLN A C 1
ATOM 2332 O O . GLN A 1 288 ? 66.570 -1.654 17.429 1.00 48.50 288 GLN A O 1
ATOM 2337 N N . LEU A 1 289 ? 65.753 -2.793 19.186 1.00 48.12 289 LEU A N 1
ATOM 2338 C CA . LEU A 1 289 ? 65.859 -1.704 20.147 1.00 48.12 289 LEU A CA 1
ATOM 2339 C C . LEU A 1 289 ? 67.333 -1.579 20.544 1.00 48.12 289 LEU A C 1
ATOM 2341 O O . LEU A 1 289 ? 67.853 -2.399 21.301 1.00 48.12 289 LEU A O 1
ATOM 2345 N N . THR A 1 290 ? 68.021 -0.578 20.005 1.00 47.62 290 THR A N 1
ATOM 2346 C CA . THR A 1 290 ? 69.295 -0.112 20.558 1.00 47.62 290 THR A CA 1
ATOM 2347 C C . THR A 1 290 ? 69.035 0.554 21.908 1.00 47.62 290 THR A C 1
ATOM 2349 O O . THR A 1 290 ? 68.119 1.370 22.019 1.00 47.62 290 THR A O 1
ATOM 2352 N N . ARG A 1 291 ? 69.812 0.150 22.920 1.00 44.66 291 ARG A N 1
ATOM 2353 C CA . ARG A 1 291 ? 69.873 0.783 24.247 1.00 44.66 291 ARG A CA 1
ATOM 2354 C C . ARG A 1 291 ? 70.315 2.237 24.161 1.00 44.66 291 ARG A C 1
ATOM 2356 O O . ARG A 1 291 ? 71.172 2.521 23.295 1.00 44.66 291 ARG A O 1
#

Sequence (291 aa):
PWTLLQIEERLLSVQELPSKVGQDICLLLLKTLQRKGISTEKLVAQCYDNAPNMGGIHKGVQACVTNHLNREILHIPCGAHNSNLAVEYACVCSIEYINLFMLLQELYNYFTLSIKRCHVLREAFDKSPYALHIKSLSDTRWTANYESIHAVIESYDEIIYCFHLIEEGEQFDKESKLQGKNLRSKFISYEIIVLLKFMENITRTTNSLTVHLQSKQLDILSSMELITNTLKLIKMMRNDDQSLKNILLLGEKHIEPYDVDIDKGFNRLHRFHQPSCRIDPKPAKVVQLTR

Mean predicted aligned error: 8.6 Å

Radius of gyration: 27.52 Å; Cα contacts (8 Å, |Δi|>4): 265; chains: 1; bounding box: 110×50×62 Å

Solvent-accessible surface area (backbone atoms only — not comparable to full-atom values): 16844 Å² total; per-residue (Å²): 132,85,71,82,78,82,86,79,90,75,91,87,76,89,78,86,73,96,53,83,48,11,58,58,49,30,54,51,51,54,53,48,34,53,76,70,71,46,63,72,88,74,57,61,64,47,75,42,54,75,48,62,39,39,54,19,84,78,60,1,24,50,31,37,45,22,61,74,65,75,44,90,43,47,72,44,69,37,63,39,55,52,54,37,51,54,51,52,58,57,42,71,74,35,70,69,50,45,51,49,53,51,49,51,40,50,52,36,48,60,33,67,78,30,73,71,49,34,46,51,48,49,60,47,37,78,74,37,98,68,44,41,76,74,37,60,69,42,98,85,41,54,56,40,40,36,49,22,52,48,14,48,64,59,22,38,69,54,52,54,51,42,33,51,54,46,54,70,37,83,92,49,56,73,63,61,24,51,53,33,52,53,52,45,54,54,60,71,33,45,69,48,44,33,50,50,59,54,46,44,59,53,36,53,56,52,38,50,49,38,55,54,60,67,39,91,86,61,49,73,68,60,47,52,50,53,53,53,50,50,53,50,51,54,54,50,59,74,71,33,65,66,62,51,50,52,45,50,54,50,22,53,64,68,39,58,90,69,78,63,72,69,57,55,61,57,54,65,77,64,54,76,80,72,77,82,84,77,74,67,95,63,76,78,80,78,77,77,81,79,130

InterPro domains:
  IPR012337 Ribonuclease H-like superfamily [SSF53098] (10-241)
  IPR025398 ZMYM1-like, RNase-like domain [PF14291] (6-60)
  IPR052958 Interferon-induced PKR regulator [PTHR46289] (8-241)

Foldseek 3Di:
DPDPPDDDDDDQDDDDQPDLWQLSVLVVVVVSCVVSVHDPVPQAADEDACDCQDVNCPGHVQVNNCVVVVHHHHYDYQPLQVLLVVVVVVQVVDPLSVVLLVLLQLLVCLQPVDPVLVVLLVVLQVPDPQADDAAHDDPRHLLRVLSNLVNCVRCVVSLLVSLVCQLPDPVHDPVSNVSSVVSSVVSLALSNQLVSVVVNVLSVLSSVLSVQSPDPPDDPVNNVVSVVVSVVVVVVVVVCVVVSVVSSVVSCVVNVVVPDDNCPVVCVVPPDPDPDPPPPVDDDDPPPPDD